Protein AF-A0A0C2YLW8-F1 (afdb_monomer_lite)

Organism: NCBI:txid1036808

Radius of gyration: 28.34 Å; chains: 1; bounding box: 62×51×91 Å

InterPro domains:
  IPR054722 Retrovirus-related Pol polyprotein from transposon TNT 1-94-like, beta-barrel domain [PF22936] (166-247)

pLDDT: mean 70.52, std 26.41, range [25.5, 98.06]

Structure (mmCIF, N/CA/C/O backbone):
data_AF-A0A0C2YLW8-F1
#
_entry.id   AF-A0A0C2YLW8-F1
#
loop_
_atom_site.group_PDB
_atom_site.id
_atom_site.type_symbol
_atom_site.label_atom_id
_atom_site.label_alt_id
_atom_site.label_comp_id
_atom_site.label_asym_id
_atom_site.label_entity_id
_atom_site.label_seq_id
_atom_site.pdbx_PDB_ins_code
_atom_site.Cartn_x
_atom_site.Cartn_y
_atom_site.Cartn_z
_atom_site.occupancy
_atom_site.B_iso_or_equiv
_atom_site.auth_seq_id
_atom_site.auth_comp_id
_atom_site.auth_asym_id
_atom_site.auth_atom_id
_atom_site.pdbx_PDB_model_num
ATOM 1 N N . THR A 1 1 ? -36.587 -11.521 20.066 1.00 47.97 1 THR A N 1
ATOM 2 C CA . THR A 1 1 ? -35.561 -10.800 19.283 1.00 47.97 1 THR A CA 1
ATOM 3 C C . THR A 1 1 ? -34.534 -11.808 18.799 1.00 47.97 1 THR A C 1
ATOM 5 O O . THR A 1 1 ? -33.764 -12.327 19.594 1.00 47.97 1 THR A O 1
ATOM 8 N N . SER A 1 2 ? -34.616 -12.199 17.524 1.00 50.56 2 SER A N 1
ATOM 9 C CA . SER A 1 2 ? -33.749 -13.227 16.930 1.00 50.56 2 SER A CA 1
ATOM 10 C C . SER A 1 2 ? -32.353 -12.652 16.697 1.00 50.56 2 SER A C 1
ATOM 12 O O . SER A 1 2 ? -32.227 -11.628 16.029 1.00 50.56 2 SER A O 1
ATOM 14 N N . ARG A 1 3 ? -31.318 -13.278 17.271 1.00 47.31 3 ARG A N 1
ATOM 15 C CA . ARG A 1 3 ? -29.913 -12.897 17.067 1.00 47.31 3 ARG A CA 1
ATOM 16 C C . ARG A 1 3 ? -29.578 -13.043 15.581 1.00 47.31 3 ARG A C 1
ATOM 18 O O . ARG A 1 3 ? -29.716 -14.135 15.037 1.00 47.31 3 ARG A O 1
ATOM 25 N N . GLN A 1 4 ? -29.165 -11.953 14.936 1.00 48.28 4 GLN A N 1
ATOM 26 C CA . GLN A 1 4 ? -28.579 -12.004 13.599 1.00 48.28 4 GLN A CA 1
ATOM 27 C C . GLN A 1 4 ? -27.320 -12.869 13.665 1.00 48.28 4 GLN A C 1
ATOM 29 O O . GLN A 1 4 ? -26.353 -12.540 14.349 1.00 48.28 4 GLN A O 1
ATOM 34 N N . THR A 1 5 ? -27.383 -14.009 12.989 1.00 55.38 5 THR A N 1
ATOM 35 C CA . THR A 1 5 ? -26.250 -14.882 12.708 1.00 55.38 5 THR A CA 1
ATOM 36 C C . THR A 1 5 ? -25.186 -14.089 11.960 1.00 55.38 5 THR A C 1
ATOM 38 O O . THR A 1 5 ? -25.493 -13.358 11.019 1.00 55.38 5 THR A O 1
ATOM 41 N N . THR A 1 6 ? -23.943 -14.219 12.408 1.00 62.44 6 THR A N 1
ATOM 42 C CA . THR A 1 6 ? -22.750 -13.623 11.806 1.00 62.44 6 THR A CA 1
ATOM 43 C C . THR A 1 6 ? -22.736 -13.853 10.295 1.00 62.44 6 THR A C 1
ATOM 45 O O . THR A 1 6 ? -22.801 -14.992 9.842 1.00 62.44 6 THR A O 1
ATOM 48 N N . ASN A 1 7 ? -22.660 -12.771 9.516 1.00 88.81 7 ASN A N 1
ATOM 49 C CA . ASN A 1 7 ? -22.712 -12.793 8.050 1.00 88.81 7 ASN A CA 1
ATOM 50 C C . ASN A 1 7 ? -21.352 -13.177 7.430 1.00 88.81 7 ASN A C 1
ATOM 52 O O . ASN A 1 7 ? -20.907 -12.558 6.466 1.00 88.81 7 ASN A O 1
ATOM 56 N N . VAL A 1 8 ? -20.653 -14.133 8.045 1.00 92.88 8 VAL A N 1
ATOM 57 C CA . VAL A 1 8 ? -19.300 -14.578 7.689 1.00 92.88 8 VAL A CA 1
ATOM 58 C C . VAL A 1 8 ? -19.262 -16.098 7.778 1.00 92.88 8 VAL A C 1
ATOM 60 O O . VAL A 1 8 ? -19.723 -16.670 8.768 1.00 92.88 8 VAL A O 1
ATOM 63 N N . ASN A 1 9 ? -18.714 -16.753 6.756 1.00 93.62 9 ASN A N 1
ATOM 64 C CA . ASN A 1 9 ? -18.491 -18.191 6.783 1.00 93.62 9 ASN A CA 1
ATOM 65 C C . ASN A 1 9 ? -17.315 -18.509 7.733 1.00 93.62 9 ASN A C 1
ATOM 67 O O . ASN A 1 9 ? -16.202 -18.038 7.495 1.00 93.62 9 ASN A O 1
ATOM 71 N N . PRO A 1 10 ? -17.516 -19.324 8.786 1.00 92.75 10 PRO A N 1
ATOM 72 C CA . PRO A 1 10 ? -16.471 -19.616 9.767 1.00 92.75 10 PRO A CA 1
ATOM 73 C C . PRO A 1 10 ? -15.300 -20.441 9.211 1.00 92.75 10 PRO A C 1
ATOM 75 O O . PRO A 1 10 ? -14.213 -20.389 9.774 1.00 92.75 10 PRO A O 1
ATOM 78 N N . ALA A 1 11 ? -15.492 -21.200 8.128 1.00 92.81 11 ALA A N 1
ATOM 79 C CA . ALA A 1 11 ? -14.442 -22.028 7.534 1.00 92.81 11 ALA A CA 1
ATOM 80 C C . ALA A 1 11 ? -13.473 -21.223 6.654 1.00 92.81 11 ALA A C 1
ATOM 82 O O . ALA A 1 11 ? -12.310 -21.591 6.523 1.00 92.81 11 ALA A O 1
ATOM 83 N N . THR A 1 12 ? -13.951 -20.146 6.032 1.00 92.75 12 THR A N 1
ATOM 84 C CA . THR A 1 12 ? -13.185 -19.360 5.049 1.00 92.75 12 THR A CA 1
ATOM 85 C C . THR A 1 12 ? -12.887 -17.937 5.513 1.00 92.75 12 THR A C 1
ATOM 87 O O . THR A 1 12 ? -12.048 -17.273 4.915 1.00 92.75 12 THR A O 1
ATOM 90 N N . GLY A 1 13 ? -13.596 -17.435 6.529 1.00 92.38 13 GLY A N 1
ATOM 91 C CA . GLY A 1 13 ? -13.527 -16.041 6.970 1.00 92.38 13 GLY A CA 1
ATOM 92 C C . GLY A 1 13 ? -14.164 -15.037 6.001 1.00 92.38 13 GLY A C 1
ATOM 93 O O . GLY A 1 13 ? -14.097 -13.834 6.244 1.00 92.38 13 GLY A O 1
ATOM 94 N N . LEU A 1 14 ? -14.790 -15.489 4.907 1.00 89.94 14 LEU A N 1
ATOM 95 C CA . LEU A 1 14 ? -15.398 -14.598 3.918 1.00 89.94 14 LEU A CA 1
ATOM 96 C C . LEU A 1 14 ? -16.803 -14.162 4.335 1.00 89.94 14 LEU A C 1
ATOM 98 O O . LEU A 1 14 ? -17.614 -14.972 4.790 1.00 89.94 14 LEU A O 1
ATOM 102 N N . CYS A 1 15 ? -17.121 -12.888 4.103 1.00 93.31 15 CYS A N 1
ATOM 103 C CA . CYS A 1 15 ? -18.472 -12.366 4.274 1.00 93.31 15 CYS A CA 1
ATOM 104 C C . CYS A 1 15 ? -19.449 -13.047 3.305 1.00 93.31 15 CYS A C 1
ATOM 106 O O . CYS A 1 15 ? -19.201 -13.098 2.098 1.00 93.31 15 CYS A O 1
ATOM 108 N N . CYS A 1 16 ? -20.593 -13.501 3.814 1.00 94.31 16 CYS A N 1
ATOM 109 C CA . CYS A 1 16 ? -21.685 -13.974 2.977 1.00 94.31 16 CYS A CA 1
ATOM 110 C C . CYS A 1 16 ? -22.351 -12.768 2.294 1.00 94.31 16 CYS A C 1
ATOM 112 O O . CYS A 1 16 ? -22.788 -11.807 2.938 1.00 94.31 16 CYS A O 1
ATOM 114 N N . THR A 1 17 ? -22.415 -12.794 0.965 1.00 93.62 17 THR A N 1
ATOM 115 C CA . THR A 1 17 ? -23.016 -11.726 0.152 1.00 93.62 17 THR A CA 1
ATOM 116 C C . THR A 1 17 ? -24.168 -12.278 -0.679 1.00 93.62 17 THR A C 1
ATOM 118 O O . THR A 1 17 ? -24.342 -13.488 -0.793 1.00 93.62 17 THR A O 1
ATOM 121 N N . LYS A 1 18 ? -24.950 -11.400 -1.322 1.00 96.06 18 LYS A N 1
ATOM 122 C CA . LYS A 1 18 ? -26.006 -11.825 -2.258 1.00 96.06 18 LYS A CA 1
ATOM 123 C C . LYS A 1 18 ? -25.472 -12.732 -3.381 1.00 96.06 18 LYS A C 1
ATOM 125 O O . LYS A 1 18 ? -26.185 -13.629 -3.808 1.00 96.06 18 LYS A O 1
ATOM 130 N N . ASN A 1 19 ? -24.235 -12.501 -3.823 1.00 96.00 19 ASN A N 1
ATOM 131 C CA . ASN A 1 19 ? -23.603 -13.238 -4.921 1.00 96.00 19 ASN A CA 1
ATOM 132 C C . ASN A 1 19 ? -22.648 -14.337 -4.421 1.00 96.00 19 ASN A C 1
ATOM 134 O O . ASN A 1 19 ? -22.039 -15.029 -5.228 1.00 96.00 19 ASN A O 1
ATOM 138 N N . ASN A 1 20 ? -22.471 -14.456 -3.104 1.00 96.94 20 ASN A N 1
ATOM 139 C CA . ASN A 1 20 ? -21.689 -15.496 -2.445 1.00 96.94 20 ASN A CA 1
ATOM 140 C C . ASN A 1 20 ? -22.355 -15.853 -1.104 1.00 96.94 20 ASN A C 1
ATOM 142 O O . ASN A 1 20 ? -21.819 -15.526 -0.039 1.00 96.94 20 ASN A O 1
ATOM 146 N N . PRO A 1 21 ? -23.555 -16.459 -1.123 1.00 95.75 21 PRO A N 1
ATOM 147 C CA . PRO A 1 21 ? -24.326 -16.714 0.093 1.00 95.75 21 PRO A CA 1
ATOM 148 C C . PRO A 1 21 ? -23.618 -17.699 1.027 1.00 95.75 21 PRO A C 1
ATOM 150 O O . PRO A 1 21 ? -23.814 -17.659 2.240 1.00 95.75 21 PRO A O 1
ATOM 153 N N . SER A 1 22 ? -22.763 -18.555 0.470 1.00 95.69 22 SER A N 1
ATOM 154 C CA . SER A 1 22 ? -21.969 -19.518 1.224 1.00 95.69 22 SER A CA 1
ATOM 155 C C . SER A 1 22 ? -20.639 -18.955 1.715 1.00 95.69 22 SER A C 1
ATOM 157 O O . SER A 1 22 ? -19.967 -19.652 2.461 1.00 95.69 22 SER A O 1
ATOM 159 N N . GLY A 1 23 ? -20.225 -17.747 1.315 1.00 95.88 23 GLY A N 1
ATOM 160 C CA . GLY A 1 23 ? -18.922 -17.188 1.688 1.00 95.88 23 GLY A CA 1
ATOM 161 C C . GLY A 1 23 ? -17.759 -18.109 1.302 1.00 95.88 23 GLY A C 1
ATOM 162 O O . GLY A 1 23 ? -16.883 -18.365 2.117 1.00 95.88 23 GLY A O 1
ATOM 163 N N . ILE A 1 24 ? -17.763 -18.688 0.103 1.00 96.75 24 ILE A N 1
ATOM 164 C CA . ILE A 1 24 ? -16.676 -19.556 -0.385 1.00 96.75 24 ILE A CA 1
ATOM 165 C C . ILE A 1 24 ? -15.899 -18.870 -1.505 1.00 96.75 24 ILE A C 1
ATOM 167 O O . ILE A 1 24 ? -16.405 -17.953 -2.146 1.00 96.75 24 ILE A O 1
ATOM 171 N N . TYR A 1 25 ? -14.662 -19.292 -1.747 1.00 96.62 25 TYR A N 1
ATOM 172 C CA . TYR A 1 25 ? -13.916 -18.804 -2.902 1.00 96.62 25 TYR A CA 1
ATOM 173 C C . TYR A 1 25 ? -14.492 -19.390 -4.191 1.00 96.62 25 TYR A C 1
ATOM 175 O O . TYR A 1 25 ? -14.775 -20.583 -4.268 1.00 96.62 25 TYR A O 1
ATOM 183 N N . CYS A 1 26 ? -14.640 -18.546 -5.210 1.00 97.69 26 CYS A N 1
ATOM 184 C CA . CYS A 1 26 ? -15.032 -18.969 -6.545 1.00 97.69 26 CYS A CA 1
ATOM 185 C C . CYS A 1 26 ? -13.984 -19.918 -7.151 1.00 97.69 26 CYS A C 1
ATOM 187 O O . CYS A 1 26 ? -12.818 -19.545 -7.312 1.00 97.69 26 CYS A O 1
ATOM 189 N N . ASP A 1 27 ? -14.411 -21.116 -7.536 1.00 97.50 27 ASP A N 1
ATOM 190 C CA . ASP A 1 27 ? -13.586 -22.200 -8.076 1.00 97.50 27 ASP A CA 1
ATOM 191 C C . ASP A 1 27 ? -13.694 -22.348 -9.604 1.00 97.50 27 ASP A C 1
ATOM 193 O O . ASP A 1 27 ? -13.155 -23.295 -10.173 1.00 97.50 27 ASP A O 1
ATOM 197 N N . THR A 1 28 ? -14.348 -21.401 -10.290 1.00 97.19 28 THR A N 1
ATOM 198 C CA . THR A 1 28 ? -14.502 -21.427 -11.751 1.00 97.19 28 THR A CA 1
ATOM 199 C C . THR A 1 28 ? -13.138 -21.565 -12.448 1.00 97.19 28 THR A C 1
ATOM 201 O O . THR A 1 28 ? -12.279 -20.695 -12.245 1.00 97.19 28 THR A O 1
ATOM 204 N N . PRO A 1 29 ? -12.927 -22.613 -13.269 1.00 95.88 29 PRO A N 1
ATOM 205 C CA . PRO A 1 29 ? -11.670 -22.838 -13.973 1.00 95.88 29 PRO A CA 1
ATOM 206 C C . PRO A 1 29 ? -11.465 -21.809 -15.087 1.00 95.88 29 PRO A C 1
ATOM 208 O O . PRO A 1 29 ? -12.412 -21.383 -15.742 1.00 95.88 29 PRO A O 1
ATOM 211 N N . LEU A 1 30 ? -10.212 -21.421 -15.306 1.00 93.12 30 LEU A N 1
ATOM 212 C CA . LEU A 1 30 ? -9.782 -20.478 -16.335 1.00 93.12 30 LEU A CA 1
ATOM 213 C C . LEU A 1 30 ? -8.915 -21.187 -17.380 1.00 93.12 30 LEU A C 1
ATOM 215 O O . LEU A 1 30 ? -8.245 -22.174 -17.081 1.00 93.12 30 LEU A O 1
ATOM 219 N N . ASP A 1 31 ? -8.863 -20.633 -18.594 1.00 90.44 31 ASP A N 1
ATOM 220 C CA . ASP A 1 31 ? -8.172 -21.237 -19.750 1.00 90.44 31 ASP A CA 1
ATOM 221 C C . ASP A 1 31 ? -6.658 -21.459 -19.540 1.00 90.44 31 ASP A C 1
ATOM 223 O O . ASP A 1 31 ? -6.023 -22.218 -20.266 1.00 90.44 31 ASP A O 1
ATOM 227 N N . ASN A 1 32 ? -6.060 -20.809 -18.539 1.00 89.12 32 ASN A N 1
ATOM 228 C CA . ASN A 1 32 ? -4.652 -20.950 -18.161 1.00 89.12 32 ASN A CA 1
ATOM 229 C C . ASN A 1 32 ? -4.395 -22.044 -17.099 1.00 89.12 32 ASN A C 1
ATOM 231 O O . ASN A 1 32 ? -3.288 -22.112 -16.566 1.00 89.12 32 ASN A O 1
ATOM 235 N N . GLY A 1 33 ? -5.405 -22.840 -16.733 1.00 90.19 33 GLY A N 1
ATOM 236 C CA . GLY A 1 33 ? -5.302 -23.875 -15.698 1.00 90.19 33 GLY A CA 1
ATOM 237 C C . GLY A 1 33 ? -5.390 -23.362 -14.254 1.00 90.19 33 GLY A C 1
ATOM 238 O O . GLY A 1 33 ? -5.210 -24.145 -13.326 1.00 90.19 33 GLY A O 1
ATOM 239 N N . SER A 1 34 ? -5.668 -22.070 -14.044 1.00 93.56 34 SER A N 1
ATOM 240 C CA . SER A 1 34 ? -5.958 -21.494 -12.719 1.00 93.56 34 SER A CA 1
ATOM 241 C C . SER A 1 34 ? -7.466 -21.434 -12.431 1.00 93.56 34 SER A C 1
ATOM 243 O O . SER A 1 34 ? -8.278 -21.662 -13.324 1.00 93.56 34 SER A O 1
ATOM 245 N N . VAL A 1 35 ? -7.853 -21.110 -11.193 1.00 96.31 35 VAL A N 1
ATOM 246 C CA . VAL A 1 35 ? -9.252 -20.848 -10.798 1.00 96.31 35 VAL A CA 1
ATOM 247 C C . VAL A 1 35 ? -9.492 -19.359 -10.541 1.00 96.31 35 VAL A C 1
ATOM 249 O O . VAL A 1 35 ? -8.553 -18.591 -10.330 1.00 96.31 35 VAL A O 1
ATOM 252 N N . CYS A 1 36 ? -10.753 -18.921 -10.544 1.00 95.75 36 CYS A N 1
ATOM 253 C CA . CYS A 1 36 ? -11.098 -17.516 -10.331 1.00 95.75 36 CYS A CA 1
ATOM 254 C C . CYS A 1 36 ? -10.605 -16.957 -8.985 1.00 95.75 36 CYS A C 1
ATOM 256 O O . CYS A 1 36 ? -10.111 -15.828 -8.963 1.00 95.75 36 CYS A O 1
ATOM 258 N N . GLY A 1 37 ? -10.764 -17.709 -7.892 1.00 94.56 37 GLY A N 1
ATOM 259 C CA . GLY A 1 37 ? -10.231 -17.392 -6.562 1.00 94.56 37 GLY A CA 1
ATOM 260 C C . GLY A 1 37 ? -10.844 -16.165 -5.878 1.00 94.56 37 GLY A C 1
ATOM 261 O O . GLY A 1 37 ? -10.339 -15.711 -4.857 1.00 94.56 37 GLY A O 1
ATOM 262 N N . ALA A 1 38 ? -11.914 -15.588 -6.425 1.00 93.81 38 ALA A N 1
ATOM 263 C CA . ALA A 1 38 ? -12.548 -14.401 -5.859 1.00 93.81 38 ALA A CA 1
ATOM 264 C C . ALA A 1 38 ? -13.457 -14.774 -4.678 1.00 93.81 38 ALA A C 1
ATOM 266 O O . ALA A 1 38 ? -14.224 -15.724 -4.776 1.00 93.81 38 ALA A O 1
ATOM 267 N N . GLY A 1 39 ? -13.410 -14.003 -3.586 1.00 94.69 39 GLY A N 1
ATOM 268 C CA . GLY A 1 39 ? -14.300 -14.184 -2.428 1.00 94.69 39 GLY A CA 1
ATOM 269 C C . GLY A 1 39 ? -15.607 -13.382 -2.493 1.00 94.69 39 GLY A C 1
ATOM 270 O O . GLY A 1 39 ? -16.471 -13.531 -1.637 1.00 94.69 39 GLY A O 1
ATOM 271 N N . SER A 1 40 ? -15.774 -12.511 -3.494 1.00 93.38 40 SER A N 1
ATOM 272 C CA . SER A 1 40 ? -16.944 -11.626 -3.613 1.00 93.38 40 SER A CA 1
ATOM 273 C C . SER A 1 40 ? -18.153 -12.263 -4.304 1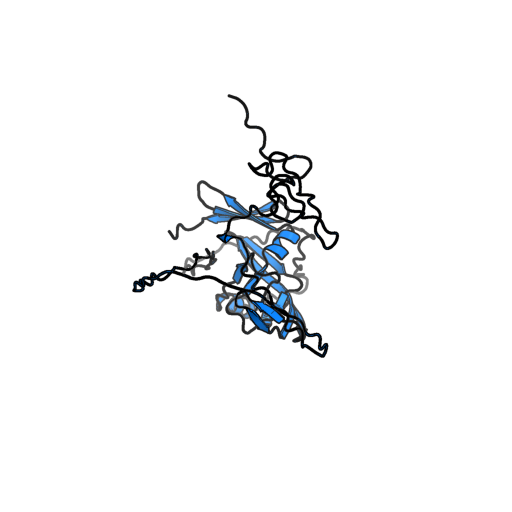.00 93.38 40 SER A C 1
ATOM 275 O O . SER A 1 40 ? -19.261 -11.734 -4.201 1.00 93.38 40 SER A O 1
ATOM 277 N N . HIS A 1 41 ? -17.947 -13.375 -5.007 1.00 96.75 41 HIS A N 1
ATOM 278 C CA . HIS A 1 41 ? -18.969 -14.128 -5.726 1.00 96.75 41 HIS A CA 1
ATOM 279 C C . HIS A 1 41 ? -18.633 -15.624 -5.692 1.00 96.75 41 HIS A C 1
ATOM 281 O O . HIS A 1 41 ? -17.469 -15.979 -5.531 1.00 96.75 41 HIS A O 1
ATOM 287 N N . ASP A 1 42 ? -19.636 -16.481 -5.843 1.00 97.44 42 ASP A N 1
ATOM 288 C CA . ASP A 1 42 ? -19.468 -17.925 -6.022 1.00 97.44 42 ASP A CA 1
ATOM 289 C C . ASP A 1 42 ? -19.358 -18.310 -7.516 1.00 97.44 42 ASP A C 1
ATOM 291 O O . ASP A 1 42 ? -19.382 -17.457 -8.407 1.00 97.44 42 ASP A O 1
ATOM 295 N N . CYS A 1 43 ? -19.241 -19.608 -7.807 1.00 97.12 43 CYS A N 1
ATOM 296 C CA . CYS A 1 43 ? -19.160 -20.119 -9.179 1.00 97.12 43 CYS A CA 1
ATOM 297 C C . CYS A 1 43 ? -20.416 -19.797 -10.014 1.00 97.12 43 CYS A C 1
ATOM 299 O O . CYS A 1 43 ? -20.310 -19.463 -11.198 1.00 97.12 43 CYS A O 1
ATOM 301 N N . ALA A 1 44 ? -21.605 -19.822 -9.398 1.00 97.62 44 ALA A N 1
ATOM 302 C CA . ALA A 1 44 ? -22.870 -19.535 -10.074 1.00 97.62 44 ALA A CA 1
ATOM 303 C C . ALA A 1 44 ? -22.969 -18.067 -10.516 1.00 97.62 44 ALA A C 1
ATOM 305 O O . ALA A 1 44 ? -23.549 -17.783 -11.562 1.00 97.62 44 ALA A O 1
ATOM 306 N N . HIS A 1 45 ? -22.352 -17.152 -9.767 1.00 97.69 45 HIS A N 1
ATOM 307 C CA . HIS A 1 45 ? -22.318 -15.718 -10.059 1.00 97.69 45 HIS A CA 1
ATOM 308 C C . HIS A 1 45 ? -21.016 -15.262 -10.741 1.00 97.69 45 HIS A C 1
ATOM 310 O O . HIS A 1 45 ? -20.754 -14.061 -10.851 1.00 97.69 45 HIS A O 1
ATOM 316 N N . CYS A 1 46 ? -20.175 -16.192 -11.204 1.00 96.81 46 CYS A N 1
ATOM 317 C CA . CYS A 1 46 ? -18.938 -15.853 -11.897 1.00 96.81 46 CYS A CA 1
ATOM 318 C C . CYS A 1 46 ? -19.190 -15.481 -13.365 1.00 96.81 46 CYS A C 1
ATOM 320 O O . CYS A 1 46 ? -19.820 -16.228 -14.114 1.00 96.81 46 CYS A O 1
ATOM 322 N N . PHE A 1 47 ? -18.650 -14.335 -13.791 1.00 96.44 47 PHE A N 1
ATOM 323 C CA . PHE A 1 47 ? -18.742 -13.841 -15.173 1.00 96.44 47 PHE A CA 1
ATOM 324 C C . PHE A 1 47 ? -17.624 -14.348 -16.098 1.00 96.44 47 PHE A C 1
ATOM 326 O O . PHE A 1 47 ? -17.669 -14.097 -17.306 1.00 96.44 47 PHE A O 1
ATOM 333 N N . LYS A 1 48 ? -16.600 -15.015 -15.548 1.00 93.81 48 LYS A N 1
ATOM 334 C CA . LYS A 1 48 ? -15.487 -15.573 -16.332 1.00 93.81 48 LYS A CA 1
ATOM 335 C C . LYS A 1 48 ? -15.961 -16.789 -17.152 1.00 93.81 48 LYS A C 1
ATOM 337 O O . LYS A 1 48 ? -16.979 -17.387 -16.796 1.00 93.81 48 LYS A O 1
ATOM 342 N N . PRO A 1 49 ? -15.264 -17.158 -18.246 1.00 94.81 49 PRO A N 1
ATOM 343 C CA . PRO A 1 49 ? -15.550 -18.396 -18.975 1.00 94.81 49 PRO A CA 1
ATOM 344 C C . PRO A 1 49 ? -15.643 -19.597 -18.024 1.00 94.81 49 PRO A C 1
ATOM 346 O O . PRO A 1 49 ? -14.851 -19.699 -17.095 1.00 94.81 49 PRO A O 1
ATOM 349 N N . GLY A 1 50 ? -16.646 -20.458 -18.218 1.00 94.19 50 GLY A N 1
ATOM 350 C CA . GLY A 1 50 ? -16.929 -21.597 -17.332 1.00 94.19 50 GLY A CA 1
ATOM 351 C C . GLY A 1 50 ? -17.769 -21.278 -16.085 1.00 94.19 50 GLY A C 1
ATOM 352 O O . GLY A 1 50 ? -18.225 -22.206 -15.424 1.00 94.19 50 GLY A O 1
ATOM 353 N N . GLY A 1 51 ? -18.001 -20.000 -15.766 1.00 96.31 51 GLY A N 1
ATOM 354 C CA . GLY A 1 51 ? -18.842 -19.569 -14.644 1.00 96.31 51 GLY A CA 1
ATOM 355 C C . GLY A 1 51 ? -20.337 -19.544 -14.975 1.00 96.31 51 GLY A C 1
ATOM 356 O O . GLY A 1 51 ? -20.727 -19.495 -16.144 1.00 96.31 51 GLY A O 1
ATOM 357 N N . GLY A 1 52 ? -21.197 -19.525 -13.952 1.00 97.06 52 GLY A N 1
ATOM 358 C CA . GLY A 1 52 ? -22.657 -19.557 -14.132 1.00 97.06 52 GLY A CA 1
ATOM 359 C C . GLY A 1 52 ? -23.253 -18.316 -14.813 1.00 97.06 52 GLY A C 1
ATOM 360 O O . GLY A 1 52 ? -24.309 -18.405 -15.437 1.00 97.06 52 GLY A O 1
ATOM 361 N N . MET A 1 53 ? -22.554 -17.177 -14.774 1.00 97.00 53 MET A N 1
ATOM 362 C CA . MET A 1 53 ? -22.933 -15.939 -15.470 1.00 97.00 53 MET A CA 1
ATOM 363 C C . MET A 1 53 ? -21.984 -15.599 -16.629 1.00 97.00 53 MET A C 1
ATOM 365 O O . MET A 1 53 ? -21.905 -14.439 -17.052 1.00 97.00 53 MET A O 1
ATOM 369 N N . ALA A 1 54 ? -21.253 -16.584 -17.163 1.00 95.56 54 ALA A N 1
ATOM 370 C CA . ALA A 1 54 ? -20.341 -16.379 -18.283 1.00 95.56 54 ALA A CA 1
ATOM 371 C C . ALA A 1 54 ? -21.033 -15.640 -19.447 1.00 95.56 54 ALA A C 1
ATOM 373 O O . ALA A 1 54 ? -22.112 -16.013 -19.907 1.00 95.56 54 ALA A O 1
ATOM 374 N N . GLY A 1 55 ? -20.420 -14.546 -19.910 1.00 93.56 55 GLY A N 1
ATOM 375 C CA . GLY A 1 55 ? -20.941 -13.726 -21.013 1.00 93.56 55 GLY A CA 1
ATOM 376 C C . GLY A 1 55 ? -22.056 -12.735 -20.646 1.00 93.56 55 GLY A C 1
ATOM 377 O O . GLY A 1 55 ? -22.366 -11.866 -21.461 1.00 93.56 55 GLY A O 1
ATOM 378 N N . GLN A 1 56 ? -22.601 -12.785 -19.426 1.00 95.50 56 GLN A N 1
ATOM 379 C CA . GLN A 1 56 ? -23.668 -11.882 -18.960 1.00 95.50 56 GLN A CA 1
ATOM 380 C C . GLN A 1 56 ? -23.144 -10.632 -18.235 1.00 95.50 56 GLN A C 1
ATOM 382 O O . GLN A 1 56 ? -23.908 -9.914 -17.590 1.00 95.50 56 GLN A O 1
ATOM 387 N N . GLN A 1 57 ? -21.838 -10.360 -18.312 1.00 90.94 57 GLN A N 1
ATOM 388 C CA . GLN A 1 57 ? -21.263 -9.177 -17.677 1.00 90.94 57 GLN A CA 1
ATOM 389 C C . GLN A 1 57 ? -21.896 -7.890 -18.238 1.00 90.94 57 GLN A C 1
ATOM 391 O O . GLN A 1 57 ? -22.100 -7.795 -19.457 1.00 90.94 57 GLN A O 1
ATOM 396 N N . PRO A 1 58 ? -22.184 -6.883 -17.390 1.00 89.44 58 PRO A N 1
ATOM 397 C CA . PRO A 1 58 ? -22.721 -5.608 -17.848 1.00 89.44 58 PRO A CA 1
ATOM 398 C C . PRO A 1 58 ? -21.877 -5.008 -18.978 1.00 89.44 58 PRO A C 1
ATOM 400 O O . PRO A 1 58 ? -20.650 -5.073 -18.953 1.00 89.44 58 PRO A O 1
ATOM 403 N N . ALA A 1 59 ? -22.520 -4.388 -19.972 1.00 85.69 59 ALA A N 1
ATOM 404 C CA . ALA A 1 59 ? -21.823 -3.873 -21.156 1.00 85.69 59 ALA A CA 1
ATOM 405 C C . ALA A 1 59 ? -20.699 -2.873 -20.818 1.00 85.69 59 ALA A C 1
ATOM 407 O O . ALA A 1 59 ? -19.694 -2.827 -21.519 1.00 85.69 59 ALA A O 1
ATOM 408 N N . HIS A 1 60 ? -20.842 -2.132 -19.715 1.00 85.25 60 HIS A N 1
ATOM 409 C CA . HIS A 1 60 ? -19.850 -1.175 -19.225 1.00 85.25 60 HIS A CA 1
ATOM 410 C C . HIS A 1 60 ? -18.657 -1.825 -18.490 1.00 85.25 60 HIS A C 1
ATOM 412 O O . HIS A 1 60 ? -17.686 -1.135 -18.202 1.00 85.25 60 HIS A O 1
ATOM 418 N N . TRP A 1 61 ? -18.713 -3.129 -18.185 1.00 77.62 61 TRP A N 1
ATOM 419 C CA . TRP A 1 61 ? -17.616 -3.908 -17.584 1.00 77.62 61 TRP A CA 1
ATOM 420 C C . TRP A 1 61 ? -16.756 -4.637 -18.606 1.00 77.62 61 TRP A C 1
ATOM 422 O O . TRP A 1 61 ? -15.688 -5.126 -18.244 1.00 77.62 61 TRP A O 1
ATOM 432 N N . LYS A 1 62 ? -17.188 -4.716 -19.873 1.00 72.75 62 LYS A N 1
ATOM 433 C CA . LYS A 1 62 ? -16.328 -5.223 -20.942 1.00 72.75 62 LYS A CA 1
ATOM 434 C C . LYS A 1 62 ? -15.097 -4.323 -20.966 1.00 72.75 62 LYS A C 1
ATOM 436 O O . LYS A 1 62 ? -15.231 -3.148 -21.315 1.00 72.75 62 LYS A O 1
ATOM 441 N N . PRO A 1 63 ? -13.913 -4.823 -20.579 1.00 53.31 63 PRO A N 1
ATOM 442 C CA . PRO A 1 63 ? -12.739 -3.994 -20.670 1.00 53.31 63 PRO A CA 1
ATOM 443 C C . PRO A 1 63 ? -12.562 -3.678 -22.153 1.00 53.31 63 PRO A C 1
ATOM 445 O O . PRO A 1 63 ? -12.846 -4.520 -23.011 1.00 53.31 63 PRO A O 1
ATOM 448 N N . PHE A 1 64 ? -12.129 -2.459 -22.453 1.00 45.00 64 PHE A N 1
ATOM 449 C CA . PHE A 1 64 ? -11.803 -1.999 -23.799 1.00 45.00 64 PHE A CA 1
ATOM 450 C C . PHE A 1 64 ? -10.542 -2.726 -24.310 1.00 45.00 64 PHE A C 1
ATOM 452 O O . PHE A 1 64 ? -9.551 -2.118 -24.698 1.00 45.00 64 PHE A O 1
ATOM 459 N N . TRP A 1 65 ? -10.535 -4.058 -24.289 1.00 44.59 65 TRP A N 1
ATOM 460 C CA . TRP A 1 65 ? -9.612 -4.865 -25.059 1.00 44.59 65 TRP A CA 1
ATOM 461 C C . TRP A 1 65 ? -10.078 -4.745 -26.499 1.00 44.59 65 TRP A C 1
ATOM 463 O O . TRP A 1 65 ? -10.858 -5.545 -27.013 1.00 44.59 65 TRP A O 1
ATOM 473 N N . ARG A 1 66 ? -9.634 -3.665 -27.140 1.00 45.16 66 ARG A N 1
ATOM 474 C CA . ARG A 1 66 ? -9.604 -3.563 -28.588 1.00 45.16 66 ARG A CA 1
ATOM 475 C C . ARG A 1 66 ? -8.895 -4.826 -29.057 1.00 45.16 66 ARG A C 1
ATOM 477 O O . ARG A 1 66 ? -7.721 -5.015 -28.736 1.00 45.16 66 ARG A O 1
ATOM 484 N N . SER A 1 67 ? -9.617 -5.705 -29.743 1.00 41.84 67 SER A N 1
ATOM 485 C CA . SER A 1 67 ? -9.029 -6.834 -30.445 1.00 41.84 67 SER A CA 1
ATOM 486 C C . SER A 1 67 ? -7.831 -6.283 -31.204 1.00 41.84 67 SER A C 1
ATOM 488 O O . SER A 1 67 ? -7.985 -5.408 -32.060 1.00 41.84 67 SER A O 1
ATOM 490 N N . LYS A 1 68 ? -6.624 -6.715 -30.839 1.00 42.75 68 LYS A N 1
ATOM 491 C CA . LYS A 1 68 ? -5.465 -6.554 -31.701 1.00 42.75 68 LYS A CA 1
ATOM 492 C C . LYS A 1 68 ? -5.790 -7.419 -32.908 1.00 42.75 68 LYS A C 1
ATOM 494 O O . LYS A 1 68 ? -5.550 -8.621 -32.883 1.00 42.75 68 LYS A O 1
ATOM 499 N N . THR A 1 69 ? -6.462 -6.832 -33.896 1.00 41.53 69 THR A N 1
ATOM 500 C CA . THR A 1 69 ? -6.674 -7.444 -35.198 1.00 41.53 69 THR A CA 1
ATOM 501 C C . THR A 1 69 ? -5.279 -7.775 -35.695 1.00 41.53 69 THR A C 1
ATOM 503 O O . THR A 1 69 ? -4.479 -6.875 -35.956 1.00 41.53 69 THR A O 1
ATOM 506 N N . GLY A 1 70 ? -4.943 -9.062 -35.678 1.00 37.34 70 GLY A N 1
ATOM 507 C CA . GLY A 1 70 ? -3.699 -9.548 -36.235 1.00 37.34 70 GLY A CA 1
ATOM 508 C C . GLY A 1 70 ? -3.664 -9.139 -37.697 1.00 37.34 70 GLY A C 1
ATOM 509 O O . GLY A 1 70 ? -4.496 -9.579 -38.485 1.00 37.34 70 GLY A O 1
ATOM 510 N N . ALA A 1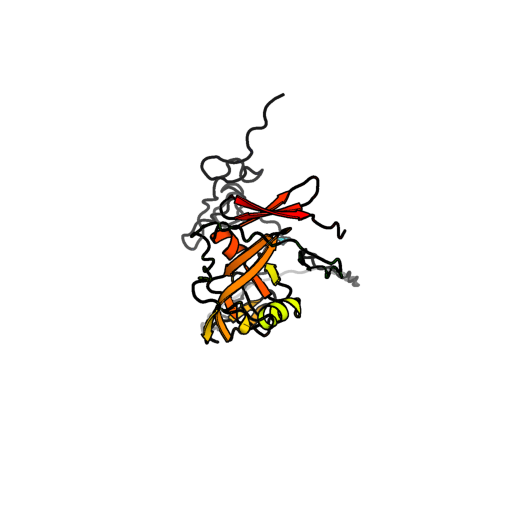 71 ? -2.715 -8.275 -38.045 1.00 39.03 71 ALA A N 1
ATOM 511 C CA . ALA A 1 71 ? -2.185 -8.244 -39.390 1.00 39.03 71 ALA A CA 1
ATOM 512 C C . ALA A 1 71 ? -1.417 -9.559 -39.562 1.00 39.03 71 ALA A C 1
ATOM 514 O O . ALA A 1 71 ? -0.279 -9.695 -39.119 1.00 39.03 71 ALA A O 1
ATOM 515 N N . SER A 1 72 ? -2.104 -10.566 -40.090 1.00 42.72 72 SER A N 1
ATOM 516 C CA . SER A 1 72 ? -1.461 -11.720 -40.699 1.00 42.72 72 SER A CA 1
ATOM 517 C C . SER A 1 72 ? -1.125 -11.317 -42.126 1.00 42.72 72 SER A C 1
ATOM 519 O O . SER A 1 72 ? -2.017 -11.170 -42.964 1.00 42.72 72 SER A O 1
ATOM 521 N N . ASP A 1 73 ? 0.162 -11.084 -42.368 1.00 43.19 73 ASP A N 1
ATOM 522 C CA . ASP A 1 73 ? 0.691 -10.869 -43.704 1.00 43.19 73 ASP A CA 1
ATOM 523 C C . ASP A 1 73 ? 0.349 -12.059 -44.598 1.00 43.19 73 ASP A C 1
ATOM 525 O O . ASP A 1 73 ? 0.548 -13.230 -44.269 1.00 43.19 73 ASP A O 1
ATOM 529 N N . SER A 1 74 ? -0.224 -11.708 -45.739 1.00 42.47 74 SER A N 1
ATOM 530 C CA . SER A 1 74 ? -0.672 -12.611 -46.780 1.00 42.47 74 SER A CA 1
ATOM 531 C C . SER A 1 74 ? 0.509 -12.982 -47.670 1.00 42.47 74 SER A C 1
ATOM 533 O O . SER A 1 74 ? 1.148 -12.107 -48.249 1.00 42.47 74 SER A O 1
ATOM 535 N N . SER A 1 75 ? 0.756 -14.276 -47.861 1.00 44.28 75 SER A N 1
ATOM 536 C CA . SER A 1 75 ? 1.460 -14.760 -49.049 1.00 44.28 75 SER A CA 1
ATOM 537 C C . SER A 1 75 ? 0.750 -15.986 -49.627 1.00 44.28 75 SER A C 1
ATOM 539 O O . SER A 1 75 ? 0.729 -17.059 -49.041 1.00 44.28 75 SER A O 1
ATOM 541 N N . GLY A 1 76 ? 0.152 -15.768 -50.803 1.00 42.03 76 GLY A N 1
ATOM 542 C CA . GLY A 1 76 ? 0.051 -16.736 -51.895 1.00 42.03 76 GLY A CA 1
ATOM 543 C C . GLY A 1 76 ? -0.923 -17.905 -51.757 1.00 42.03 76 GLY A C 1
ATOM 544 O O . GLY A 1 76 ? -0.537 -18.991 -51.350 1.00 42.03 76 GLY A O 1
ATOM 545 N N . SER A 1 77 ? -2.132 -17.754 -52.299 1.00 38.41 77 SER A N 1
ATOM 546 C CA . SER A 1 77 ? -2.703 -18.807 -53.154 1.00 38.41 77 SER A CA 1
ATOM 547 C C . SER A 1 77 ? -3.794 -18.254 -54.072 1.00 38.41 77 SER A C 1
ATOM 549 O O . SER A 1 77 ? -4.792 -17.674 -53.655 1.00 38.41 77 SER A O 1
ATOM 551 N N . THR A 1 78 ? -3.536 -18.409 -55.363 1.00 41.25 78 THR A N 1
ATOM 552 C CA . THR A 1 78 ? -4.436 -18.224 -56.496 1.00 41.25 78 THR A CA 1
ATOM 553 C C . THR A 1 78 ? -5.491 -19.332 -56.524 1.00 41.25 78 THR A C 1
ATOM 555 O O . THR A 1 78 ? -5.158 -20.507 -56.395 1.00 41.25 78 THR A O 1
ATOM 558 N N . GLY A 1 79 ? -6.756 -18.975 -56.759 1.00 37.69 79 GLY A N 1
ATOM 559 C CA . GLY A 1 79 ? -7.838 -19.938 -56.976 1.00 37.69 79 GLY A CA 1
ATOM 560 C C . GLY A 1 79 ? -9.155 -19.254 -57.341 1.00 37.69 79 GLY A C 1
ATOM 561 O O . GLY A 1 79 ? -9.800 -18.646 -56.498 1.00 37.69 79 GLY A O 1
ATOM 562 N N . SER A 1 80 ? -9.508 -19.329 -58.622 1.00 39.56 80 SER A N 1
ATOM 563 C CA . SER A 1 80 ? -10.671 -18.728 -59.287 1.00 39.56 80 SER A CA 1
ATOM 564 C C . SER A 1 80 ? -12.012 -19.425 -58.988 1.00 39.56 80 SER A C 1
ATOM 566 O O . SER A 1 80 ? -12.041 -20.634 -58.782 1.00 39.56 80 SER A O 1
ATOM 568 N N . GLY A 1 81 ? -13.121 -18.679 -59.121 1.00 35.12 81 GLY A N 1
ATOM 569 C CA . GLY A 1 81 ? -14.499 -19.187 -59.308 1.00 35.12 81 GLY A CA 1
ATOM 570 C C . GLY A 1 81 ? -15.539 -18.365 -58.527 1.00 35.12 81 GLY A C 1
ATOM 571 O O . GLY A 1 81 ? -15.581 -18.464 -57.311 1.00 35.12 81 GLY A O 1
ATOM 572 N N . SER A 1 82 ? -16.227 -17.386 -59.140 1.00 38.00 82 SER A N 1
ATOM 573 C CA . SER A 1 82 ? -17.595 -17.501 -59.718 1.00 38.00 82 SER A CA 1
ATOM 574 C C . SER A 1 82 ? -18.675 -17.797 -58.659 1.00 38.00 82 SER A C 1
ATOM 576 O O . SER A 1 82 ? -18.523 -18.748 -57.915 1.00 38.00 82 SER A O 1
ATOM 578 N N . SER A 1 83 ? -19.838 -17.158 -58.518 1.00 39.47 83 SER A N 1
ATOM 579 C CA . SER A 1 83 ? -20.588 -16.067 -59.158 1.00 39.47 83 SER A CA 1
ATOM 580 C C . SER A 1 83 ? -21.857 -15.870 -58.295 1.00 39.47 83 SER A C 1
ATOM 582 O O . SER A 1 83 ? -22.328 -16.844 -57.712 1.00 39.47 83 SER A O 1
ATOM 584 N N . GLY A 1 84 ? -22.481 -14.683 -58.305 1.00 32.84 84 GLY A N 1
ATOM 585 C CA . GLY A 1 84 ? -23.943 -14.563 -58.119 1.00 32.84 84 GLY A CA 1
ATOM 586 C C . GLY A 1 84 ? -24.465 -13.583 -57.057 1.00 32.84 84 GLY A C 1
ATOM 587 O O . GLY A 1 84 ? -24.466 -13.915 -55.882 1.00 32.84 84 GLY A O 1
ATOM 588 N N . SER A 1 85 ? -24.956 -12.428 -57.545 1.00 41.22 85 SER A N 1
ATOM 589 C CA . SER A 1 85 ? -26.245 -11.738 -57.266 1.00 41.22 85 SER A CA 1
ATOM 590 C C . SER A 1 85 ? -26.807 -11.637 -55.833 1.00 41.22 85 SER A C 1
ATOM 592 O O . SER A 1 85 ? -26.778 -12.596 -55.086 1.00 41.22 85 SER A O 1
ATOM 594 N N . ALA A 1 86 ? -27.548 -10.615 -55.393 1.00 37.66 86 ALA A N 1
ATOM 595 C CA . ALA A 1 86 ? -27.942 -9.261 -55.811 1.00 37.66 86 ALA A CA 1
ATOM 596 C C . ALA A 1 86 ? -28.904 -8.725 -54.705 1.00 37.66 86 ALA A C 1
ATOM 598 O O . ALA A 1 86 ? -29.410 -9.520 -53.915 1.00 37.66 86 ALA A O 1
ATOM 599 N N . ASN A 1 87 ? -29.216 -7.418 -54.755 1.00 38.19 87 ASN A N 1
ATOM 600 C CA . ASN A 1 87 ? -30.264 -6.621 -54.058 1.00 38.19 87 ASN A CA 1
ATOM 601 C C . ASN A 1 87 ? -29.750 -5.711 -52.916 1.00 38.19 87 ASN A C 1
ATOM 603 O O . ASN A 1 87 ? -29.159 -6.197 -51.961 1.00 38.19 87 ASN A O 1
ATOM 607 N N . LEU A 1 88 ? -29.768 -4.365 -53.037 1.00 32.22 88 LEU A N 1
ATOM 608 C CA . LEU A 1 88 ? -30.902 -3.395 -53.090 1.00 32.22 88 LEU A CA 1
ATOM 609 C C . LEU A 1 88 ? -31.781 -3.494 -51.823 1.00 32.22 88 LEU A C 1
ATOM 611 O O . LEU A 1 88 ? -32.265 -4.577 -51.536 1.00 32.22 88 LEU A O 1
ATOM 615 N N . ALA A 1 89 ? -32.111 -2.456 -51.046 1.00 35.88 89 ALA A N 1
ATOM 616 C CA . ALA A 1 89 ? -31.935 -1.003 -51.133 1.00 35.88 89 ALA A CA 1
ATOM 617 C C . ALA A 1 89 ? -32.421 -0.336 -49.809 1.00 35.88 89 ALA A C 1
ATOM 619 O O . ALA A 1 89 ? -33.014 -1.011 -48.974 1.00 35.88 89 ALA A O 1
ATOM 620 N N . VAL A 1 90 ? -32.295 1.006 -49.738 1.00 33.06 90 VAL A N 1
ATOM 621 C CA . VAL A 1 90 ? -33.036 1.975 -48.877 1.00 33.06 90 VAL A CA 1
ATOM 622 C C . VAL A 1 90 ? -32.573 2.051 -47.406 1.00 33.06 90 VAL A C 1
ATOM 624 O O . VAL A 1 90 ? -32.386 1.034 -46.765 1.00 33.06 90 VAL A O 1
ATOM 627 N N . GLY A 1 91 ? -32.367 3.195 -46.747 1.00 31.47 91 GLY A N 1
ATOM 628 C CA . GLY A 1 91 ? -32.540 4.622 -47.036 1.00 31.47 91 GLY A CA 1
ATOM 629 C C . GLY A 1 91 ? -32.168 5.417 -45.763 1.00 31.47 91 GLY A C 1
ATOM 630 O O . GLY A 1 91 ? -32.205 4.874 -44.662 1.00 31.47 91 GLY A O 1
ATOM 631 N N . ALA A 1 92 ? -31.747 6.672 -45.929 1.00 37.19 92 ALA A N 1
ATOM 632 C CA . ALA A 1 92 ? -31.277 7.599 -44.883 1.00 37.19 92 ALA A CA 1
ATOM 633 C C . ALA A 1 92 ? -32.441 8.125 -43.979 1.00 37.19 92 ALA A C 1
ATOM 635 O O . ALA A 1 92 ? -33.585 7.781 -44.279 1.00 37.19 92 ALA A O 1
ATOM 636 N N . PRO A 1 93 ? -32.236 8.947 -42.911 1.00 47.66 93 PRO A N 1
ATOM 637 C CA . PRO A 1 93 ? -31.529 10.237 -42.960 1.00 47.66 93 PRO A CA 1
ATOM 638 C C . PRO A 1 93 ? -30.611 10.570 -41.764 1.00 47.66 93 PRO A C 1
ATOM 640 O O . PRO A 1 93 ? -30.582 9.917 -40.726 1.00 47.66 93 PRO A O 1
ATOM 643 N N . ALA A 1 94 ? -29.850 11.645 -41.968 1.00 44.34 94 ALA A N 1
ATOM 644 C CA . ALA A 1 94 ? -28.939 12.290 -41.034 1.00 44.34 94 ALA A CA 1
ATOM 645 C C . ALA A 1 94 ? -29.648 13.239 -40.047 1.00 44.34 94 ALA A C 1
ATOM 647 O O . ALA A 1 94 ? -30.644 13.868 -40.397 1.00 44.34 94 ALA A O 1
ATOM 648 N N . SER A 1 95 ? -29.065 13.394 -38.854 1.00 37.53 95 SER A N 1
ATOM 649 C CA . SER A 1 95 ? -29.078 14.552 -37.930 1.00 37.53 95 SER A CA 1
ATOM 650 C C . SER A 1 95 ? -28.137 14.148 -36.778 1.00 37.53 95 SER A C 1
ATOM 652 O O . SER A 1 95 ? -28.230 13.024 -36.307 1.00 37.53 95 SER A O 1
ATOM 654 N N . GLY A 1 96 ? -27.141 14.887 -36.300 1.00 33.69 96 GLY A N 1
ATOM 655 C CA . GLY A 1 96 ? -26.960 16.328 -36.224 1.00 33.69 96 GLY A CA 1
ATOM 656 C C . GLY A 1 96 ? -26.710 16.683 -34.750 1.00 33.69 96 GLY A C 1
ATOM 657 O O . GLY A 1 96 ? -27.628 16.596 -33.947 1.00 33.69 96 GLY A O 1
ATOM 658 N N . SER A 1 97 ? -25.474 17.090 -34.439 1.00 33.81 97 SER A N 1
ATOM 659 C CA . SER A 1 97 ? -25.117 18.031 -33.356 1.00 33.81 97 SER A CA 1
ATOM 660 C C . SER A 1 97 ? -25.051 17.540 -31.895 1.00 33.81 97 SER A C 1
ATOM 662 O O . SER A 1 97 ? -25.979 17.671 -31.109 1.00 33.81 97 SER A O 1
ATOM 664 N N . SER A 1 98 ? -23.857 17.065 -31.529 1.00 42.44 98 SER A N 1
ATOM 665 C CA . SER A 1 98 ? -23.041 17.494 -30.374 1.00 42.44 98 SER A CA 1
ATOM 666 C C . SER A 1 98 ? -23.697 18.247 -29.198 1.00 42.44 98 SER A C 1
ATOM 668 O O . SER A 1 98 ? -23.964 19.445 -29.289 1.00 42.44 98 SER A O 1
ATOM 670 N N . SER A 1 99 ? -23.710 17.607 -28.024 1.00 30.97 99 SER A N 1
ATOM 671 C CA . SER A 1 99 ? -23.591 18.285 -26.726 1.00 30.97 99 SER A CA 1
ATOM 672 C C . SER A 1 99 ? -22.594 17.527 -25.843 1.00 30.97 99 SER A C 1
ATOM 674 O O . SER A 1 99 ? -22.891 16.462 -25.306 1.00 30.97 99 SER A O 1
ATOM 676 N N . SER A 1 100 ? -21.382 18.063 -25.737 1.00 33.16 100 SER A N 1
ATOM 677 C CA . SER A 1 100 ? -20.321 17.586 -24.853 1.00 33.16 100 SER A CA 1
ATOM 678 C C . SER A 1 100 ? -20.593 18.034 -23.417 1.00 33.16 100 SER A C 1
ATOM 680 O O . SER A 1 100 ? -20.394 19.201 -23.084 1.00 33.16 100 SER A O 1
ATOM 682 N N . THR A 1 101 ? -21.016 17.116 -22.554 1.00 36.97 101 THR A N 1
ATOM 683 C CA . THR A 1 101 ? -20.937 17.297 -21.098 1.00 36.97 101 THR A CA 1
ATOM 684 C C . THR A 1 101 ? -19.582 16.788 -20.601 1.00 36.97 101 THR A C 1
ATOM 686 O O . THR A 1 101 ? -19.247 15.634 -20.880 1.00 36.97 101 THR A O 1
ATOM 689 N N . PRO A 1 102 ? -18.785 17.596 -19.877 1.00 33.31 102 PRO A N 1
ATOM 690 C CA . PRO A 1 102 ? -17.537 17.133 -19.286 1.00 33.31 102 PRO A CA 1
ATOM 691 C C . PRO A 1 102 ? -17.849 16.137 -18.163 1.00 33.31 102 PRO A C 1
ATOM 693 O O . PRO A 1 102 ? -18.429 16.484 -17.137 1.00 33.31 102 PRO A O 1
ATOM 696 N N . GLN A 1 103 ? -17.493 14.876 -18.391 1.00 35.09 103 GLN A N 1
ATOM 697 C CA . GLN A 1 103 ? -17.650 13.796 -17.429 1.00 35.09 103 GLN A CA 1
ATOM 698 C C . GLN A 1 103 ? -16.532 13.914 -16.385 1.00 35.09 103 GLN A C 1
ATOM 700 O O . GLN A 1 103 ? -15.359 13.699 -16.687 1.00 35.09 103 GLN A O 1
ATOM 705 N N . GLN A 1 104 ? -16.901 14.324 -15.171 1.00 33.56 104 GLN A N 1
ATOM 706 C CA . GLN A 1 104 ? -16.004 14.395 -14.020 1.00 33.56 104 GLN A CA 1
ATOM 707 C C . GLN A 1 104 ? -15.486 12.997 -13.660 1.00 33.56 104 GLN A C 1
ATOM 709 O O . GLN A 1 104 ? -16.258 12.049 -13.505 1.00 33.56 104 GLN A O 1
ATOM 714 N N . SER A 1 105 ? -14.167 12.887 -13.525 1.00 38.00 105 SER A N 1
ATOM 715 C CA . SER A 1 105 ? -13.479 11.721 -12.975 1.00 38.00 105 SER A CA 1
ATOM 716 C C . SER A 1 105 ? -13.938 11.448 -11.534 1.00 38.00 105 SER A C 1
ATOM 718 O O . SER A 1 105 ? -14.192 12.403 -10.796 1.00 38.00 105 SER A O 1
ATOM 720 N N . PRO A 1 106 ? -14.012 10.179 -11.095 1.00 35.09 106 PRO A N 1
ATOM 721 C CA . PRO A 1 106 ? -14.325 9.862 -9.709 1.00 35.09 106 PRO A CA 1
ATOM 722 C C . PRO A 1 106 ? -13.234 10.417 -8.784 1.00 35.09 106 PRO A C 1
ATOM 724 O O . PRO A 1 106 ? -12.043 10.178 -8.987 1.00 35.09 106 PRO A O 1
ATOM 727 N N . LEU A 1 107 ? -13.665 11.176 -7.777 1.00 27.66 107 LEU A N 1
ATOM 728 C CA . LEU A 1 107 ? -12.824 11.685 -6.700 1.00 27.66 107 LEU A CA 1
ATOM 729 C C . LEU A 1 107 ? -12.279 10.496 -5.899 1.00 27.66 107 LEU A C 1
ATOM 731 O O . LEU A 1 107 ? -13.033 9.778 -5.244 1.00 27.66 107 LEU A O 1
ATOM 735 N N . VAL A 1 108 ? -10.968 10.277 -5.970 1.00 31.97 108 VAL A N 1
ATOM 736 C CA . VAL A 1 108 ? -10.264 9.345 -5.086 1.00 31.97 108 VAL A CA 1
ATOM 737 C C . VAL A 1 108 ? -10.063 10.072 -3.760 1.00 31.97 108 VAL A C 1
ATOM 739 O O . VAL A 1 108 ? -9.384 11.097 -3.712 1.00 31.97 108 VAL A O 1
ATOM 742 N N . ALA A 1 109 ? -10.698 9.584 -2.696 1.00 25.50 109 ALA A N 1
ATOM 743 C CA . ALA A 1 109 ? -10.537 10.144 -1.361 1.00 25.50 109 ALA A CA 1
ATOM 744 C C . ALA A 1 109 ? -9.124 9.827 -0.849 1.00 25.50 109 ALA A C 1
ATOM 746 O O . ALA A 1 109 ? -8.815 8.685 -0.519 1.00 25.50 109 ALA A O 1
ATOM 747 N N . ALA A 1 110 ? -8.259 10.839 -0.813 1.00 30.44 110 ALA A N 1
ATOM 748 C CA . ALA A 1 110 ? -6.947 10.766 -0.187 1.00 30.44 110 ALA A CA 1
ATOM 749 C C . ALA A 1 110 ? -7.052 11.302 1.246 1.00 30.44 110 ALA A C 1
ATOM 751 O O . ALA A 1 110 ? -7.371 12.473 1.451 1.00 30.44 110 ALA A O 1
ATOM 752 N N . ALA A 1 111 ? -6.783 10.458 2.242 1.00 27.72 111 ALA A N 1
ATOM 753 C CA . ALA A 1 111 ? -6.608 10.916 3.614 1.00 27.72 111 ALA A CA 1
ATOM 754 C C . ALA A 1 111 ? -5.185 11.476 3.759 1.00 27.72 111 ALA A C 1
ATOM 756 O O . ALA A 1 111 ? -4.209 10.728 3.755 1.00 27.72 111 ALA A O 1
ATOM 757 N N . VAL A 1 112 ? -5.062 12.801 3.846 1.00 29.47 112 VAL A N 1
ATOM 758 C CA . VAL A 1 112 ? -3.788 13.470 4.135 1.00 29.47 112 VAL A CA 1
ATOM 759 C C . VAL A 1 112 ? -3.663 13.611 5.648 1.00 29.47 112 VAL A C 1
ATOM 761 O O . VAL A 1 112 ? -4.387 14.392 6.266 1.00 29.47 112 VAL A O 1
ATOM 764 N N . VAL A 1 113 ? -2.739 12.867 6.256 1.00 29.80 113 VAL A N 1
ATOM 765 C CA . VAL A 1 113 ? -2.345 13.099 7.651 1.00 29.80 113 VAL A CA 1
ATOM 766 C C . VAL A 1 113 ? -1.447 14.331 7.660 1.00 29.80 113 VAL A C 1
ATOM 768 O O . VAL A 1 113 ? -0.261 14.261 7.345 1.00 29.80 113 VAL A O 1
ATOM 771 N N . THR A 1 114 ? -2.035 15.487 7.955 1.00 26.62 114 THR A N 1
ATOM 772 C CA . THR A 1 114 ? -1.288 16.740 8.100 1.00 26.62 114 THR A CA 1
ATOM 773 C C . THR A 1 114 ? -1.001 16.937 9.581 1.00 26.62 114 THR A C 1
ATOM 775 O O . THR A 1 114 ? -1.931 17.080 10.374 1.00 26.62 114 THR A O 1
ATOM 778 N N . ALA A 1 115 ? 0.273 16.934 9.973 1.00 28.45 115 ALA A N 1
ATOM 779 C CA . ALA A 1 115 ? 0.654 17.365 11.311 1.00 28.45 115 ALA A CA 1
ATOM 780 C C . ALA A 1 115 ? 0.379 18.872 11.421 1.00 28.45 115 ALA A C 1
ATOM 782 O O . ALA A 1 115 ? 0.972 19.673 10.698 1.00 28.45 115 ALA A O 1
ATOM 783 N N . VAL A 1 116 ? -0.563 19.255 12.282 1.00 28.30 116 VAL A N 1
ATOM 784 C CA . VAL A 1 116 ? -0.853 20.664 12.568 1.00 28.30 116 VAL A CA 1
ATOM 785 C C . VAL A 1 116 ? 0.294 21.222 13.417 1.00 28.30 116 VAL A C 1
ATOM 787 O O . VAL A 1 116 ? 0.592 20.642 14.464 1.00 28.30 116 VAL A O 1
ATOM 790 N N . PRO A 1 117 ? 0.941 22.334 13.024 1.00 29.09 117 PRO A N 1
ATOM 791 C CA . PRO A 1 117 ? 1.903 22.999 13.885 1.00 29.09 117 PRO A CA 1
ATOM 792 C C . PRO A 1 117 ? 1.132 23.761 14.968 1.00 29.09 117 PRO A C 1
ATOM 794 O O . PRO A 1 117 ? 0.639 24.866 14.746 1.00 29.09 117 PRO A O 1
ATOM 797 N N . THR A 1 118 ? 0.988 23.158 16.145 1.00 31.59 118 THR A N 1
ATOM 798 C CA . THR A 1 118 ? 0.438 23.852 17.313 1.00 31.59 118 THR A CA 1
ATOM 799 C C . THR A 1 118 ? 1.544 24.693 17.939 1.00 31.59 118 THR A C 1
ATOM 8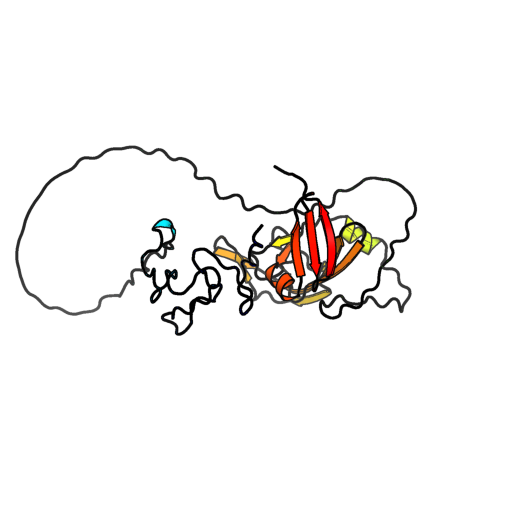01 O O . THR A 1 118 ? 2.419 24.181 18.636 1.00 31.59 118 THR A O 1
ATOM 804 N N . SER A 1 119 ? 1.528 25.995 17.666 1.00 34.03 119 SER A N 1
ATOM 805 C CA . SER A 1 119 ? 2.429 26.950 18.305 1.00 34.03 119 SER A CA 1
ATOM 806 C C . SER A 1 119 ? 2.143 27.066 19.807 1.00 34.03 119 SER A C 1
ATOM 808 O O . SER A 1 119 ? 1.031 27.387 20.217 1.00 34.03 119 SER A O 1
ATOM 810 N N . SER A 1 120 ? 3.206 26.854 20.589 1.00 45.25 120 SER A N 1
ATOM 811 C CA . SER A 1 120 ? 3.474 27.357 21.945 1.00 45.25 120 SER A CA 1
ATOM 812 C C . SER A 1 120 ? 2.430 27.122 23.047 1.00 45.25 120 SER A C 1
ATOM 814 O O . SER A 1 120 ? 1.584 27.979 23.294 1.00 45.25 120 SER A O 1
ATOM 816 N N . VAL A 1 121 ? 2.641 26.067 23.845 1.00 32.41 121 VAL A N 1
ATOM 817 C CA . VAL A 1 121 ? 2.506 26.137 25.312 1.00 32.41 121 VAL A CA 1
ATOM 818 C C . VAL A 1 121 ? 3.696 25.418 25.950 1.00 32.41 121 VAL A C 1
ATOM 820 O O . VAL A 1 121 ? 4.059 24.307 25.574 1.00 32.41 121 VAL A O 1
ATOM 823 N N . SER A 1 122 ? 4.324 26.127 26.877 1.00 38.59 122 SER A N 1
ATOM 824 C CA . SER A 1 122 ? 5.528 25.779 27.615 1.00 38.59 122 SER A CA 1
ATOM 825 C C . SER A 1 122 ? 5.363 24.588 28.569 1.00 38.59 122 SER A C 1
ATOM 827 O O . SER A 1 122 ? 4.286 24.339 29.102 1.00 38.59 122 SER A O 1
ATOM 829 N N . SER A 1 123 ? 6.520 23.992 28.880 1.00 39.34 123 SER A N 1
ATOM 830 C CA . SER A 1 123 ? 6.885 23.211 30.078 1.00 39.34 123 SER A CA 1
ATOM 831 C C . SER A 1 123 ? 6.296 21.806 30.291 1.00 39.34 123 SER A C 1
ATOM 833 O O . SER A 1 123 ? 5.136 21.633 30.633 1.00 39.34 123 SER A O 1
ATOM 835 N N . GLN A 1 124 ? 7.230 20.845 30.253 1.00 45.56 124 GLN A N 1
ATOM 836 C CA . GLN A 1 124 ? 7.327 19.645 31.095 1.00 45.56 124 GLN A CA 1
ATOM 837 C C . GLN A 1 124 ? 6.195 18.611 31.015 1.00 45.56 124 GLN A C 1
ATOM 839 O O . GLN A 1 124 ? 5.273 18.582 31.821 1.00 45.56 124 GLN A O 1
ATOM 844 N N . GLY A 1 125 ? 6.409 17.628 30.144 1.00 33.41 125 GLY A N 1
ATOM 845 C CA . GLY A 1 125 ? 6.022 16.243 30.388 1.00 33.41 125 GLY A CA 1
ATOM 846 C C . GLY A 1 125 ? 7.109 15.358 29.795 1.00 33.41 125 GLY A C 1
ATOM 847 O O . GLY A 1 125 ? 7.328 15.411 28.588 1.00 33.41 125 GLY A O 1
ATOM 848 N N . ALA A 1 126 ? 7.843 14.619 30.629 1.00 39.88 126 ALA A N 1
ATOM 849 C CA . ALA A 1 126 ? 8.760 13.590 30.155 1.00 39.88 126 ALA A CA 1
ATOM 850 C C . ALA A 1 126 ? 7.947 12.589 29.329 1.00 39.88 126 ALA A C 1
ATOM 852 O O . ALA A 1 126 ? 6.963 12.039 29.823 1.00 39.88 126 ALA A O 1
ATOM 853 N N . TRP A 1 127 ? 8.299 12.419 28.057 1.00 37.12 127 TRP A N 1
ATOM 854 C CA . TRP A 1 127 ? 7.645 11.432 27.208 1.00 37.12 127 TRP A CA 1
ATOM 855 C C . TRP A 1 127 ? 7.999 10.055 27.768 1.00 37.12 127 TRP A C 1
ATOM 857 O O . TRP A 1 127 ? 9.176 9.749 27.944 1.00 37.12 127 TRP A O 1
ATOM 867 N N . SER A 1 128 ? 7.000 9.240 28.100 1.00 35.97 128 SER A N 1
ATOM 868 C CA . SER A 1 128 ? 7.248 7.843 28.436 1.00 35.97 128 SER A CA 1
ATOM 869 C C . SER A 1 128 ? 7.427 7.081 27.132 1.00 35.97 128 SER A C 1
ATOM 871 O O . SER A 1 128 ? 6.442 6.734 26.484 1.00 35.97 128 SER A O 1
ATOM 873 N N . THR A 1 129 ? 8.673 6.834 26.735 1.00 36.69 129 THR A N 1
ATOM 874 C CA . THR A 1 129 ? 8.979 5.781 25.764 1.00 36.69 129 THR A CA 1
ATOM 875 C C . THR A 1 129 ? 8.548 4.469 26.410 1.00 36.69 129 THR A C 1
ATOM 877 O O . THR A 1 129 ? 9.223 3.968 27.304 1.00 36.69 129 THR A O 1
ATOM 880 N N . GLN A 1 130 ? 7.363 3.972 26.064 1.00 37.34 130 GLN A N 1
ATOM 881 C CA . GLN A 1 130 ? 6.939 2.653 26.511 1.00 37.34 130 GLN A CA 1
ATOM 882 C C . GLN A 1 130 ? 7.570 1.611 25.595 1.00 37.34 130 GLN A C 1
ATOM 884 O O . GLN A 1 130 ? 7.336 1.587 24.389 1.00 37.34 130 GLN A O 1
ATOM 889 N N . GLU A 1 131 ? 8.418 0.792 26.202 1.00 34.38 131 GLU A N 1
ATOM 890 C CA . GLU A 1 131 ? 9.121 -0.316 25.581 1.00 34.38 131 GLU A CA 1
ATOM 891 C C . GLU A 1 131 ? 8.161 -1.505 25.459 1.00 34.38 131 GLU A C 1
ATOM 893 O O . GLU A 1 131 ? 7.677 -2.044 26.456 1.00 34.38 131 GLU A O 1
ATOM 898 N N . TYR A 1 132 ? 7.853 -1.889 24.224 1.00 33.75 132 TYR A N 1
ATOM 899 C CA . TYR A 1 132 ? 7.112 -3.104 23.913 1.00 33.75 132 TYR A CA 1
ATOM 900 C C . TYR A 1 132 ? 7.937 -3.921 22.916 1.00 33.75 132 TYR A C 1
ATOM 902 O O . TYR A 1 132 ? 8.053 -3.547 21.750 1.00 33.75 132 TYR A O 1
ATOM 910 N N . ASP A 1 133 ? 8.502 -5.039 23.380 1.00 31.55 133 ASP A N 1
ATOM 911 C CA . ASP A 1 133 ? 9.152 -6.051 22.541 1.00 31.55 133 ASP A CA 1
ATOM 912 C C . ASP A 1 133 ? 8.086 -6.759 21.687 1.00 31.55 133 ASP A C 1
ATOM 914 O O . ASP A 1 133 ? 7.302 -7.577 22.175 1.00 31.55 133 ASP A O 1
ATOM 918 N N . LEU A 1 134 ? 8.010 -6.387 20.406 1.00 35.91 134 LEU A N 1
ATOM 919 C CA . LEU A 1 134 ? 7.082 -6.946 19.419 1.00 35.91 134 LEU A CA 1
ATOM 920 C C . LEU A 1 134 ? 7.820 -7.280 18.114 1.00 35.91 134 LEU A C 1
ATOM 922 O O . LEU A 1 134 ? 7.514 -6.749 17.043 1.00 35.91 134 LEU A O 1
ATOM 926 N N . SER A 1 135 ? 8.756 -8.224 18.217 1.00 30.84 135 SER A N 1
ATOM 927 C CA . SER A 1 135 ? 9.649 -8.805 17.189 1.00 30.84 135 SER A CA 1
ATOM 928 C C . SER A 1 135 ? 9.053 -9.240 15.825 1.00 30.84 135 SER A C 1
ATOM 930 O O . SER A 1 135 ? 9.773 -9.754 14.968 1.00 30.84 135 SER A O 1
ATOM 932 N N . CYS A 1 136 ? 7.762 -9.023 15.556 1.00 28.70 136 CYS A N 1
ATOM 933 C CA . CYS A 1 136 ? 7.101 -9.386 14.290 1.00 28.70 136 CYS A CA 1
ATOM 934 C C . CYS A 1 136 ? 7.032 -8.231 13.262 1.00 28.70 136 CYS A C 1
ATOM 936 O O . CYS A 1 136 ? 6.783 -8.470 12.077 1.00 28.70 136 CYS A O 1
ATOM 938 N N . ALA A 1 137 ? 7.307 -6.994 13.691 1.00 31.20 137 ALA A N 1
ATOM 939 C CA . ALA A 1 137 ? 7.555 -5.826 12.846 1.00 31.20 137 ALA A CA 1
ATOM 940 C C . ALA A 1 137 ? 8.957 -5.412 13.228 1.00 31.20 137 ALA A C 1
ATOM 942 O O . ALA A 1 137 ? 9.200 -5.165 14.401 1.00 31.20 137 ALA A O 1
ATOM 943 N N . SER A 1 138 ? 9.903 -5.420 12.295 1.00 34.78 138 SER A N 1
ATOM 944 C CA . SER A 1 138 ? 11.307 -5.231 12.655 1.00 34.78 138 SER A CA 1
ATOM 945 C C . SER A 1 138 ? 11.621 -3.770 12.972 1.00 34.78 138 SER A C 1
ATOM 947 O O . SER A 1 138 ? 12.369 -3.134 12.254 1.00 34.78 138 SER A O 1
ATOM 949 N N . VAL A 1 139 ? 11.047 -3.226 14.040 1.00 35.06 139 VAL A N 1
ATOM 950 C CA . VAL A 1 139 ? 11.499 -1.998 14.689 1.00 35.06 139 VAL A CA 1
ATOM 951 C C . VAL A 1 139 ? 12.888 -2.284 15.255 1.00 35.06 139 VAL A C 1
ATOM 953 O O . VAL A 1 139 ? 13.048 -3.204 16.049 1.00 35.06 139 VAL A O 1
ATOM 956 N N . ALA A 1 140 ? 13.902 -1.560 14.784 1.00 31.19 140 ALA A N 1
ATOM 957 C CA . ALA A 1 140 ? 15.251 -1.680 15.318 1.00 31.19 140 ALA A CA 1
ATOM 958 C C . ALA A 1 140 ? 15.333 -0.960 16.670 1.00 31.19 140 ALA A C 1
ATOM 960 O O . ALA A 1 140 ? 14.925 0.199 16.786 1.00 31.19 140 ALA A O 1
ATOM 961 N N . GLU A 1 141 ? 15.872 -1.659 17.661 1.00 33.69 141 GLU A N 1
ATOM 962 C CA . GLU A 1 141 ? 16.286 -1.109 18.947 1.00 33.69 141 GLU A CA 1
ATOM 963 C C . GLU A 1 141 ? 17.461 -0.149 18.704 1.00 33.69 141 GLU A C 1
ATOM 965 O O . GLU A 1 141 ? 18.467 -0.521 18.096 1.00 33.69 141 GLU A O 1
ATOM 970 N N . LEU A 1 142 ? 17.331 1.108 19.132 1.00 37.44 142 LEU A N 1
ATOM 971 C CA . LEU A 1 142 ? 18.502 1.951 19.354 1.00 37.44 142 LEU A CA 1
ATOM 972 C C . LEU A 1 142 ? 18.998 1.606 20.753 1.00 37.44 142 LEU A C 1
ATOM 974 O O . LEU A 1 142 ? 18.365 1.953 21.744 1.00 37.44 142 LEU A O 1
ATOM 978 N N . ASP A 1 143 ? 20.087 0.852 20.795 1.00 35.56 143 ASP A N 1
ATOM 979 C CA . ASP A 1 143 ? 20.773 0.467 22.019 1.00 35.56 143 ASP A CA 1
ATOM 980 C C . ASP A 1 143 ? 21.394 1.736 22.639 1.00 35.56 143 ASP A C 1
ATOM 982 O O . ASP A 1 143 ? 22.360 2.290 22.110 1.00 35.56 143 ASP A O 1
ATOM 986 N N . ASP A 1 144 ? 20.834 2.231 23.747 1.00 45.19 144 ASP A N 1
ATOM 987 C CA . ASP A 1 144 ? 21.388 3.342 24.544 1.00 45.19 144 ASP A CA 1
ATOM 988 C C . ASP A 1 144 ? 22.580 2.856 25.404 1.00 45.19 144 ASP A C 1
ATOM 990 O O . ASP A 1 144 ? 22.711 3.177 26.588 1.00 45.19 144 ASP A O 1
ATOM 994 N N . THR A 1 145 ? 23.472 2.051 24.822 1.00 45.19 145 THR A N 1
ATOM 995 C CA . THR A 1 145 ? 24.703 1.581 25.477 1.00 45.19 145 THR A CA 1
ATOM 996 C C . THR A 1 145 ? 25.956 2.359 25.082 1.00 45.19 145 THR A C 1
ATOM 998 O O . THR A 1 145 ? 27.055 1.999 25.499 1.00 45.19 145 THR A O 1
ATOM 1001 N N . ASP A 1 146 ? 25.808 3.501 24.408 1.00 45.09 146 ASP A N 1
ATOM 1002 C CA . ASP A 1 146 ? 26.851 4.527 24.379 1.00 45.09 146 ASP A CA 1
ATOM 1003 C C . ASP A 1 146 ? 26.205 5.918 24.368 1.00 45.09 146 ASP A C 1
ATOM 1005 O O . ASP A 1 146 ? 25.459 6.261 23.455 1.00 45.09 146 ASP A O 1
ATOM 1009 N N . GLY A 1 147 ? 26.436 6.705 25.424 1.00 43.97 147 GLY A N 1
ATOM 1010 C CA . GLY A 1 147 ? 25.742 7.961 25.736 1.00 43.97 147 GLY A CA 1
ATOM 1011 C C . GLY A 1 147 ? 25.962 9.101 24.734 1.00 43.97 147 GLY A C 1
ATOM 1012 O O . GLY A 1 147 ? 26.563 10.121 25.069 1.00 43.97 147 GLY A O 1
ATOM 1013 N N . CYS A 1 148 ? 25.436 8.958 23.523 1.00 39.97 148 CYS A N 1
ATOM 1014 C CA . CYS A 1 148 ? 25.316 10.005 22.522 1.00 39.97 148 CYS A CA 1
ATOM 1015 C C . CYS A 1 148 ? 23.838 10.201 22.194 1.00 39.97 148 CYS A C 1
ATOM 1017 O O . CYS A 1 148 ? 23.286 9.551 21.311 1.00 39.97 148 CYS A O 1
ATOM 1019 N N . CYS A 1 149 ? 23.205 11.143 22.894 1.00 45.53 149 CYS A N 1
ATOM 1020 C CA . CYS A 1 149 ? 21.922 11.701 22.487 1.00 45.53 149 CYS A CA 1
ATOM 1021 C C . CYS A 1 149 ? 22.009 12.072 20.991 1.00 45.53 149 CYS A C 1
ATOM 1023 O O . CYS A 1 149 ? 22.963 12.769 20.620 1.00 45.53 149 CYS A O 1
ATOM 1025 N N . PRO A 1 150 ? 21.072 11.653 20.120 1.00 41.12 150 PRO A N 1
ATOM 1026 C CA . PRO A 1 150 ? 21.047 12.158 18.751 1.00 41.12 150 PRO A CA 1
ATOM 1027 C C . PRO A 1 150 ? 20.986 13.687 18.820 1.00 41.12 150 PRO A C 1
ATOM 1029 O O . PRO A 1 150 ? 20.169 14.231 19.566 1.00 41.12 150 PRO A O 1
ATOM 1032 N N . SER A 1 151 ? 21.901 14.380 18.129 1.00 43.94 151 SER A N 1
ATOM 1033 C CA . SER A 1 151 ? 21.988 15.839 18.243 1.00 43.94 151 SER A CA 1
ATOM 1034 C C . SER A 1 151 ? 20.646 16.470 17.870 1.00 43.94 151 SER A C 1
ATOM 1036 O O . SER A 1 151 ? 19.925 15.954 17.010 1.00 43.94 151 SER A O 1
ATOM 1038 N N . ASP A 1 152 ? 20.314 17.596 18.506 1.00 47.34 152 ASP A N 1
ATOM 1039 C CA . ASP A 1 152 ? 19.089 18.367 18.242 1.00 47.34 152 ASP A CA 1
ATOM 1040 C C . ASP A 1 152 ? 18.883 18.655 16.741 1.00 47.34 152 ASP A C 1
ATOM 1042 O O . ASP A 1 152 ? 17.752 18.810 16.283 1.00 47.34 152 ASP A O 1
ATOM 1046 N N . ASP A 1 153 ? 19.953 18.637 15.940 1.00 39.66 153 ASP A N 1
ATOM 1047 C CA . ASP A 1 153 ? 19.902 18.797 14.488 1.00 39.66 153 ASP A CA 1
ATOM 1048 C C . ASP A 1 153 ? 19.199 17.626 13.773 1.00 39.66 153 ASP A C 1
ATOM 1050 O O . ASP A 1 153 ? 18.500 17.851 12.787 1.00 39.66 153 ASP A O 1
ATOM 1054 N N . VAL A 1 154 ? 19.297 16.386 14.274 1.00 44.03 154 VAL A N 1
ATOM 1055 C CA . VAL A 1 154 ? 18.614 15.205 13.699 1.00 44.03 154 VAL A CA 1
ATOM 1056 C C . VAL A 1 154 ? 17.102 15.269 13.959 1.00 44.03 154 VAL A C 1
ATOM 1058 O O . VAL A 1 154 ? 16.298 14.978 13.071 1.00 44.03 154 VAL A O 1
ATOM 1061 N N . LEU A 1 155 ? 16.699 15.736 15.144 1.00 43.75 155 LEU A N 1
ATOM 1062 C CA . LEU A 1 155 ? 15.298 15.985 15.515 1.00 43.75 155 LEU A CA 1
ATOM 1063 C C . LEU A 1 155 ? 14.717 17.228 14.813 1.00 43.75 155 LEU A C 1
ATOM 1065 O O . LEU A 1 155 ? 13.544 17.234 14.415 1.00 43.75 155 LEU A O 1
ATOM 1069 N N . ALA A 1 156 ? 15.539 18.254 14.585 1.00 41.62 156 ALA A N 1
ATOM 1070 C CA . ALA A 1 156 ? 15.176 19.430 13.800 1.00 41.62 156 ALA A CA 1
ATOM 1071 C C . ALA A 1 156 ? 15.021 19.099 12.303 1.00 41.62 156 ALA A C 1
ATOM 1073 O O . ALA A 1 156 ? 14.080 19.581 11.667 1.00 41.62 156 ALA A O 1
ATOM 1074 N N . CYS A 1 157 ? 15.854 18.215 11.740 1.00 36.00 157 CYS A N 1
ATOM 1075 C CA . CYS A 1 157 ? 15.716 17.749 10.356 1.00 36.00 157 CYS A CA 1
ATOM 1076 C C . CYS A 1 157 ? 14.381 17.029 10.094 1.00 36.00 157 CYS A C 1
ATOM 1078 O O . CYS A 1 157 ? 13.799 17.205 9.021 1.00 36.00 157 CYS A O 1
ATOM 1080 N N . LEU A 1 158 ? 13.854 16.293 11.077 1.00 38.84 158 LEU A N 1
ATOM 1081 C CA . LEU A 1 158 ? 12.545 15.628 10.991 1.00 38.84 158 LEU A CA 1
ATOM 1082 C C . LEU A 1 158 ? 11.357 16.594 11.154 1.00 38.84 158 LEU A C 1
ATOM 1084 O O . LEU A 1 158 ? 10.244 16.279 10.740 1.00 38.84 158 LEU A O 1
ATOM 1088 N N . SER A 1 159 ? 11.589 17.779 11.727 1.00 39.53 159 SER A N 1
ATOM 1089 C CA . SER A 1 159 ? 10.542 18.764 12.039 1.00 39.53 159 SER A CA 1
ATOM 1090 C C . SER A 1 159 ? 10.329 19.817 10.938 1.00 39.53 159 SER A C 1
ATOM 1092 O O . SER A 1 159 ? 9.285 20.466 10.906 1.00 39.53 159 SER A O 1
ATOM 1094 N N . VAL A 1 160 ? 11.291 20.003 10.022 1.00 36.59 160 VAL A N 1
ATOM 1095 C CA . VAL A 1 160 ? 11.308 21.145 9.075 1.00 36.59 160 VAL A CA 1
ATOM 1096 C C . VAL A 1 160 ? 10.805 20.802 7.667 1.00 36.59 160 VAL A C 1
ATOM 1098 O O . VAL A 1 160 ? 10.517 21.696 6.871 1.00 36.59 160 VAL A O 1
ATOM 1101 N N . ARG A 1 161 ? 10.615 19.526 7.332 1.00 43.59 161 ARG A N 1
ATOM 1102 C CA . ARG A 1 161 ? 10.000 19.146 6.056 1.00 43.59 161 ARG A CA 1
ATOM 1103 C C . ARG A 1 161 ? 8.814 18.253 6.335 1.00 43.59 161 ARG A C 1
ATOM 1105 O O . ARG A 1 161 ? 8.976 17.077 6.631 1.00 43.59 161 ARG A O 1
ATOM 1112 N N . SER A 1 162 ? 7.620 18.828 6.221 1.00 49.25 162 SER A N 1
ATOM 1113 C CA . SER A 1 162 ? 6.357 18.100 6.127 1.00 49.25 162 SER A CA 1
ATOM 1114 C C . SER A 1 162 ? 6.383 17.216 4.877 1.00 49.25 162 SER A C 1
ATOM 1116 O O . SER A 1 162 ? 5.772 17.527 3.856 1.00 49.25 162 SER A O 1
ATOM 1118 N N . TYR A 1 163 ? 7.155 16.134 4.915 1.00 55.16 163 TYR A N 1
ATOM 1119 C CA . TYR A 1 163 ? 7.106 15.099 3.907 1.00 55.16 163 TYR A CA 1
ATOM 1120 C C . TYR A 1 163 ? 5.781 14.379 4.118 1.00 55.16 163 TYR A C 1
ATOM 1122 O O . TYR A 1 163 ? 5.644 13.521 4.989 1.00 55.16 163 TYR A O 1
ATOM 1130 N N . SER A 1 164 ? 4.775 14.786 3.348 1.00 71.38 164 SER A N 1
ATOM 1131 C CA . SER A 1 164 ? 3.505 14.085 3.309 1.00 71.38 164 SER A CA 1
ATOM 1132 C C . SER A 1 164 ? 3.771 12.674 2.795 1.00 71.38 164 SER A C 1
ATOM 1134 O O . SER A 1 164 ? 4.223 12.459 1.669 1.00 71.38 164 SER A O 1
ATOM 1136 N N . SER A 1 165 ? 3.554 11.704 3.674 1.00 85.00 165 SER A N 1
ATOM 1137 C CA . SER A 1 165 ? 3.455 10.305 3.289 1.00 85.00 165 SER A CA 1
ATOM 1138 C C . SER A 1 165 ? 1.978 9.985 3.140 1.00 85.00 165 SER A C 1
ATOM 1140 O O . SER A 1 165 ? 1.169 10.394 3.974 1.00 85.00 165 SER A O 1
ATOM 1142 N N . LEU A 1 166 ? 1.615 9.298 2.064 1.00 88.25 166 LEU A N 1
ATOM 1143 C CA . LEU A 1 166 ? 0.241 8.884 1.810 1.00 88.25 166 LEU A CA 1
ATOM 1144 C C . LEU A 1 166 ? 0.155 7.368 1.917 1.00 88.25 166 LEU A C 1
ATOM 1146 O O . LEU A 1 166 ? 0.953 6.652 1.313 1.00 88.25 16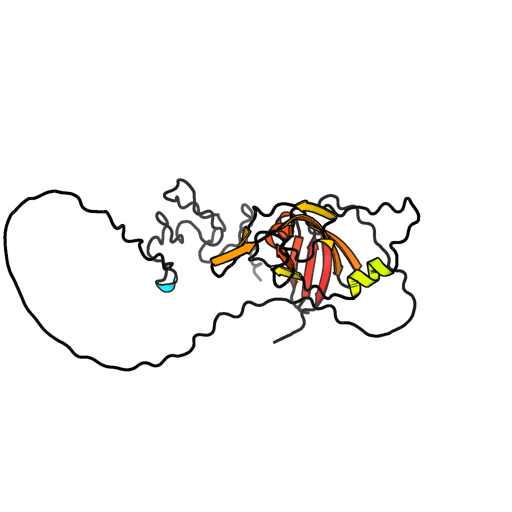6 LEU A O 1
ATOM 1150 N N . LEU A 1 167 ? -0.817 6.892 2.693 1.00 88.62 167 LEU A N 1
ATOM 1151 C CA . LEU A 1 167 ? -1.182 5.482 2.728 1.00 88.62 167 LEU A CA 1
ATOM 1152 C C . LEU A 1 167 ? -1.903 5.151 1.422 1.00 88.62 167 LEU A C 1
ATOM 1154 O O . LEU A 1 167 ? -3.004 5.646 1.180 1.00 88.62 167 LEU A O 1
ATOM 1158 N N . ASP A 1 168 ? -1.267 4.354 0.572 1.00 89.94 168 ASP A N 1
ATOM 1159 C CA . ASP A 1 168 ? -1.760 4.056 -0.767 1.00 89.94 168 ASP A CA 1
ATOM 1160 C C . ASP A 1 168 ? -2.034 2.554 -0.906 1.00 89.94 168 ASP A C 1
ATOM 1162 O O . ASP A 1 168 ? -1.132 1.718 -0.833 1.00 89.94 168 ASP A O 1
ATOM 1166 N N . SER A 1 169 ? -3.302 2.191 -1.106 1.00 90.69 169 SER A N 1
ATOM 1167 C CA . SER A 1 169 ? -3.696 0.812 -1.424 1.00 90.69 169 SER A CA 1
ATOM 1168 C C . SER A 1 169 ? -3.411 0.434 -2.877 1.00 90.69 169 SER A C 1
ATOM 1170 O O . SER A 1 169 ? -3.444 -0.746 -3.217 1.00 90.69 169 SER A O 1
ATOM 1172 N N . GLY A 1 170 ? -3.196 1.421 -3.749 1.00 92.00 170 GLY A N 1
ATOM 1173 C CA . GLY A 1 170 ? -2.907 1.234 -5.167 1.00 92.00 170 GLY A CA 1
ATOM 1174 C C . GLY A 1 170 ? -1.428 1.005 -5.473 1.00 92.00 170 GLY A C 1
ATOM 1175 O O . GLY A 1 170 ? -1.114 0.516 -6.560 1.00 92.00 170 GLY A O 1
ATOM 1176 N N . THR A 1 171 ? -0.521 1.313 -4.541 1.00 92.56 171 THR A N 1
ATOM 1177 C CA . THR A 1 171 ? 0.904 1.014 -4.710 1.00 92.56 171 THR A CA 1
ATOM 1178 C C . THR A 1 171 ? 1.235 -0.389 -4.211 1.00 92.56 171 THR A C 1
ATOM 1180 O O . THR A 1 171 ? 0.786 -0.821 -3.153 1.00 92.56 171 THR A O 1
ATOM 1183 N N . SER A 1 172 ? 2.052 -1.115 -4.975 1.00 93.12 172 SER A N 1
ATOM 1184 C CA . SER A 1 172 ? 2.564 -2.430 -4.565 1.00 93.12 172 SER A CA 1
ATOM 1185 C C . SER A 1 172 ? 3.799 -2.328 -3.664 1.00 93.12 172 SER A C 1
ATOM 1187 O O . SER A 1 172 ? 4.106 -3.273 -2.943 1.00 93.12 172 SER A O 1
ATOM 1189 N N . HIS A 1 173 ? 4.504 -1.193 -3.704 1.00 94.94 173 HIS A N 1
ATOM 1190 C CA . HIS A 1 173 ? 5.744 -0.961 -2.964 1.00 94.94 173 HIS A CA 1
ATOM 1191 C C . HIS A 1 173 ? 5.710 0.389 -2.256 1.00 94.94 173 HIS A C 1
ATOM 1193 O O . HIS A 1 173 ? 5.132 1.353 -2.764 1.00 94.94 173 HIS A O 1
ATOM 1199 N N . THR A 1 174 ? 6.372 0.464 -1.104 1.00 95.62 174 THR A N 1
ATOM 1200 C CA . THR A 1 174 ? 6.618 1.739 -0.435 1.00 95.62 174 THR A CA 1
ATOM 1201 C C . THR A 1 174 ? 7.635 2.543 -1.241 1.00 95.62 174 THR A C 1
ATOM 1203 O O . THR A 1 174 ? 8.741 2.068 -1.500 1.00 95.62 174 THR A O 1
ATOM 1206 N N . LEU A 1 175 ? 7.250 3.746 -1.667 1.00 96.19 175 LEU A N 1
ATOM 1207 C CA . LEU A 1 175 ? 8.082 4.659 -2.444 1.00 96.19 175 LEU A CA 1
ATOM 1208 C C . LEU A 1 175 ? 8.534 5.809 -1.559 1.00 96.19 175 LEU A C 1
ATOM 1210 O O . LEU A 1 175 ? 7.709 6.518 -0.979 1.00 96.19 175 LEU A O 1
ATOM 1214 N N . VAL A 1 176 ? 9.840 6.024 -1.506 1.00 95.75 176 VAL A N 1
ATOM 1215 C CA . VAL A 1 176 ? 10.455 7.058 -0.680 1.00 95.75 176 VAL A CA 1
ATOM 1216 C C . VAL A 1 176 ? 11.243 7.994 -1.578 1.00 95.75 176 VAL A C 1
ATOM 1218 O O . VAL A 1 176 ? 12.049 7.564 -2.402 1.00 95.75 176 VAL A O 1
ATOM 1221 N N . ARG A 1 177 ? 10.983 9.294 -1.450 1.00 94.75 177 ARG A N 1
ATOM 1222 C CA . ARG A 1 177 ? 11.573 10.315 -2.320 1.00 94.75 177 ARG A CA 1
ATOM 1223 C C . ARG A 1 177 ? 13.025 10.614 -2.001 1.00 94.75 177 ARG A C 1
ATOM 1225 O O . ARG A 1 177 ? 13.817 10.854 -2.900 1.00 94.75 177 ARG A O 1
ATOM 1232 N N . ASP A 1 178 ? 13.332 10.698 -0.720 1.00 93.38 178 ASP A N 1
ATOM 1233 C CA . ASP A 1 178 ? 14.605 11.213 -0.245 1.00 93.38 178 ASP A CA 1
ATOM 1234 C C . ASP A 1 178 ? 15.418 10.058 0.331 1.00 93.38 178 ASP A C 1
ATOM 1236 O O . ASP A 1 178 ? 14.991 9.400 1.284 1.00 93.38 178 ASP A O 1
ATOM 1240 N N . ARG A 1 179 ? 16.586 9.826 -0.278 1.00 95.06 179 ARG A N 1
ATOM 1241 C CA . ARG A 1 179 ? 17.566 8.810 0.115 1.00 95.06 179 ARG A CA 1
ATOM 1242 C C . ARG A 1 179 ? 17.899 8.862 1.608 1.00 95.06 179 ARG A C 1
ATOM 1244 O O . ARG A 1 179 ? 18.205 7.828 2.186 1.00 95.06 179 ARG A O 1
ATOM 1251 N N . THR A 1 180 ? 17.865 10.035 2.233 1.00 92.56 180 THR A N 1
ATOM 1252 C CA . THR A 1 180 ? 18.264 10.196 3.641 1.00 92.56 180 THR A CA 1
ATOM 1253 C C . THR A 1 180 ? 17.364 9.448 4.630 1.00 92.56 180 THR A C 1
ATOM 1255 O O . THR A 1 180 ? 17.795 9.193 5.748 1.00 92.56 180 THR A O 1
ATOM 1258 N N . HIS A 1 181 ? 16.162 9.026 4.222 1.00 89.62 181 HIS A N 1
ATOM 1259 C CA . HIS A 1 181 ? 15.269 8.201 5.051 1.00 89.62 181 HIS A CA 1
ATOM 1260 C C . HIS A 1 181 ? 15.606 6.701 5.035 1.00 89.62 181 HIS A C 1
ATOM 1262 O O . HIS A 1 181 ? 14.942 5.909 5.706 1.00 89.62 181 HIS A O 1
ATOM 1268 N N . PHE A 1 182 ? 16.578 6.282 4.228 1.00 94.12 182 PHE A N 1
ATOM 1269 C CA . PHE A 1 182 ? 16.990 4.889 4.140 1.00 94.12 182 PHE A CA 1
ATOM 1270 C C . PHE A 1 182 ? 18.040 4.583 5.204 1.00 94.12 182 PHE A C 1
ATOM 1272 O O . PHE A 1 182 ? 19.106 5.197 5.233 1.00 94.12 182 PHE A O 1
ATOM 1279 N N . HIS A 1 183 ? 17.736 3.605 6.051 1.00 92.19 183 HIS A N 1
ATOM 1280 C CA . HIS A 1 183 ? 18.674 3.024 7.002 1.00 92.19 183 HIS A CA 1
ATOM 1281 C C . HIS A 1 183 ? 19.652 2.080 6.289 1.00 92.19 183 HIS A C 1
ATOM 1283 O O . HIS A 1 183 ? 20.864 2.178 6.471 1.00 92.19 183 HIS A O 1
ATOM 1289 N N . SER A 1 184 ? 19.130 1.215 5.415 1.00 94.75 184 SER A N 1
ATOM 1290 C CA . SER A 1 184 ? 19.923 0.403 4.488 1.00 94.75 184 SER A CA 1
ATOM 1291 C C . SER A 1 184 ? 19.679 0.893 3.062 1.00 94.75 184 SER A C 1
ATOM 1293 O O . SER A 1 184 ? 18.577 1.324 2.732 1.00 94.75 184 SER A O 1
ATOM 1295 N N . TYR A 1 185 ? 20.699 0.879 2.199 1.00 97.50 185 TYR A N 1
ATOM 1296 C CA . TYR A 1 185 ? 20.522 1.314 0.814 1.00 97.50 185 TYR A CA 1
ATOM 1297 C C . TYR A 1 185 ? 21.431 0.569 -0.154 1.00 97.50 185 TYR A C 1
ATOM 1299 O O . TYR A 1 185 ? 22.658 0.618 -0.041 1.00 97.50 185 TYR A O 1
ATOM 1307 N N . VAL A 1 186 ? 20.823 0.013 -1.195 1.00 97.75 186 VAL A N 1
ATOM 1308 C CA . VAL A 1 186 ? 21.485 -0.550 -2.370 1.00 97.75 186 VAL A CA 1
ATOM 1309 C C . VAL A 1 186 ? 21.100 0.281 -3.591 1.00 97.75 186 VAL A C 1
ATOM 1311 O O . VAL A 1 186 ? 19.920 0.459 -3.890 1.00 97.75 186 VAL A O 1
ATOM 1314 N N . ALA A 1 187 ? 22.100 0.829 -4.286 1.00 97.25 187 ALA A N 1
ATOM 1315 C CA . ALA A 1 187 ? 21.874 1.535 -5.544 1.00 97.25 187 ALA A CA 1
ATOM 1316 C C . ALA A 1 187 ? 21.537 0.537 -6.646 1.00 97.25 187 ALA A C 1
ATOM 1318 O O . ALA A 1 187 ? 22.301 -0.391 -6.896 1.00 97.25 187 ALA A O 1
ATOM 1319 N N . ASP A 1 188 ? 20.385 0.746 -7.269 1.00 93.69 188 ASP A N 1
ATOM 1320 C CA . ASP A 1 188 ? 19.847 -0.089 -8.333 1.00 93.69 188 ASP A CA 1
ATOM 1321 C C . ASP A 1 188 ? 18.796 0.724 -9.094 1.00 93.69 188 ASP A C 1
ATOM 1323 O O . ASP A 1 188 ? 17.748 1.072 -8.550 1.00 93.69 188 ASP A O 1
ATOM 1327 N N . ASP A 1 189 ? 19.097 1.072 -10.339 1.00 92.69 189 ASP A N 1
ATOM 1328 C CA . ASP A 1 189 ? 18.212 1.836 -11.218 1.00 92.69 189 ASP A CA 1
ATOM 1329 C C . ASP A 1 189 ? 17.456 0.957 -12.226 1.00 92.69 189 ASP A C 1
ATOM 1331 O O . ASP A 1 189 ? 16.701 1.467 -13.061 1.00 92.69 189 ASP A O 1
ATOM 1335 N N . SER A 1 190 ? 17.612 -0.369 -12.129 1.00 90.56 190 SER A N 1
ATOM 1336 C CA . SER A 1 190 ? 16.959 -1.329 -13.022 1.00 90.56 190 SER A CA 1
ATOM 1337 C C . SER A 1 190 ? 15.463 -1.491 -12.730 1.00 90.56 190 SER A C 1
ATOM 1339 O O . SER A 1 190 ? 14.680 -1.883 -13.604 1.00 90.56 190 SER A O 1
ATOM 1341 N N . VAL A 1 191 ? 15.043 -1.163 -11.505 1.00 93.62 191 VAL A N 1
ATOM 1342 C CA . VAL A 1 191 ? 13.652 -1.258 -11.067 1.00 93.62 191 VAL A CA 1
ATOM 1343 C C . VAL A 1 191 ? 12.880 0.002 -11.465 1.00 93.62 191 VAL A C 1
ATOM 1345 O O . VAL A 1 191 ? 13.278 1.143 -11.212 1.00 93.62 191 VAL A O 1
ATOM 1348 N N . HIS A 1 192 ? 11.706 -0.200 -12.060 1.00 93.12 192 HIS A N 1
ATOM 1349 C CA . HIS A 1 192 ? 10.787 0.880 -12.404 1.00 93.12 192 HIS A CA 1
ATOM 1350 C C . HIS A 1 192 ? 9.390 0.577 -11.887 1.00 93.12 192 HIS A C 1
ATOM 1352 O O . HIS A 1 192 ? 8.869 -0.526 -12.067 1.00 93.12 192 HIS A O 1
ATOM 1358 N N . VAL A 1 193 ? 8.744 1.590 -11.318 1.00 94.00 193 VAL A N 1
ATOM 1359 C CA . VAL A 1 193 ? 7.366 1.475 -10.840 1.00 94.00 193 VAL A CA 1
ATOM 1360 C C . VAL A 1 193 ? 6.422 1.863 -11.968 1.00 94.00 193 VAL A C 1
ATOM 1362 O O . VAL A 1 193 ? 6.548 2.930 -12.571 1.00 94.00 193 VAL A O 1
ATOM 1365 N N . LYS A 1 194 ? 5.463 0.992 -12.275 1.00 94.00 194 LYS A N 1
ATOM 1366 C CA . LYS A 1 194 ? 4.417 1.288 -13.255 1.00 94.00 194 LYS A CA 1
ATOM 1367 C C . LYS A 1 194 ? 3.358 2.177 -12.611 1.00 94.00 194 LYS A C 1
ATOM 1369 O O . LYS A 1 194 ? 2.789 1.813 -11.588 1.00 94.00 194 LYS A O 1
ATOM 1374 N N . THR A 1 195 ? 3.066 3.314 -13.228 1.00 91.50 195 THR A N 1
ATOM 1375 C CA . THR A 1 195 ? 2.056 4.257 -12.736 1.00 91.50 195 THR A CA 1
ATOM 1376 C C . THR A 1 195 ? 0.711 4.042 -13.436 1.00 91.50 195 THR A C 1
ATOM 1378 O O . THR A 1 195 ? 0.635 3.460 -14.523 1.00 91.50 195 THR A O 1
ATOM 1381 N N . ALA A 1 196 ? -0.376 4.521 -12.822 1.00 87.62 196 ALA A N 1
ATOM 1382 C CA . ALA A 1 196 ? -1.739 4.330 -13.331 1.00 87.62 196 ALA A CA 1
ATOM 1383 C C . ALA A 1 196 ? -1.956 4.911 -14.744 1.00 87.62 196 ALA A C 1
ATOM 1385 O O . ALA A 1 196 ? -2.711 4.359 -15.536 1.00 87.62 196 ALA A O 1
ATOM 1386 N N . ASN A 1 197 ? -1.242 5.980 -15.099 1.00 87.12 197 ASN A N 1
ATOM 1387 C CA . ASN A 1 197 ? -1.283 6.615 -16.421 1.00 87.12 197 ASN A CA 1
ATOM 1388 C C . ASN A 1 197 ? -0.420 5.902 -17.485 1.00 87.12 197 ASN A C 1
ATOM 1390 O O . ASN A 1 197 ? -0.016 6.529 -18.460 1.00 87.12 197 ASN A O 1
ATOM 1394 N N . HIS A 1 198 ? -0.094 4.619 -17.291 1.00 74.75 198 HIS A N 1
ATOM 1395 C CA . HIS A 1 198 ? 0.828 3.840 -18.132 1.00 74.75 198 HIS A CA 1
ATOM 1396 C C . HIS A 1 198 ? 2.267 4.379 -18.197 1.00 74.75 198 HIS A C 1
ATOM 1398 O O . HIS A 1 198 ? 3.073 3.887 -18.990 1.00 74.75 198 HIS A O 1
ATOM 1404 N N . GLY A 1 199 ? 2.604 5.351 -17.349 1.00 90.81 199 GLY A N 1
ATOM 1405 C CA . GLY A 1 199 ? 3.962 5.838 -17.180 1.00 90.81 199 GLY A CA 1
ATOM 1406 C C . GLY A 1 199 ? 4.852 4.853 -16.421 1.00 90.81 199 GLY A C 1
ATOM 1407 O O . GLY A 1 199 ? 4.413 3.833 -15.875 1.00 90.81 199 GLY A O 1
ATOM 1408 N N . ARG A 1 200 ? 6.142 5.184 -16.399 1.00 93.50 200 ARG A N 1
ATOM 1409 C CA . ARG A 1 200 ? 7.142 4.542 -15.549 1.00 93.50 200 ARG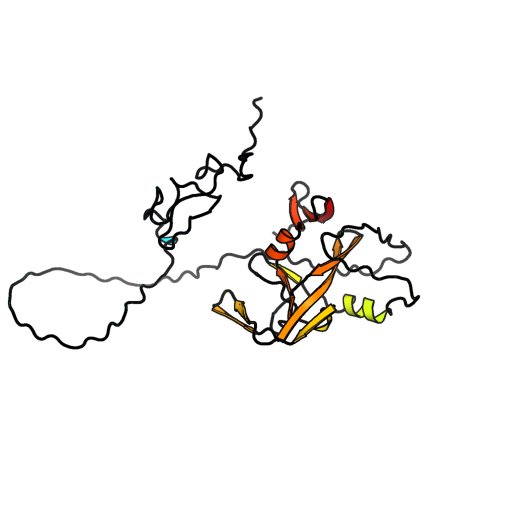 A CA 1
ATOM 1410 C C . ARG A 1 200 ? 7.763 5.604 -14.664 1.00 93.50 200 ARG A C 1
ATOM 1412 O O . ARG A 1 200 ? 8.189 6.645 -15.157 1.00 93.50 200 ARG A O 1
ATOM 1419 N N . LEU A 1 201 ? 7.816 5.318 -13.377 1.00 94.50 201 LEU A N 1
ATOM 1420 C CA . LEU A 1 201 ? 8.532 6.109 -12.399 1.00 94.50 201 LEU A CA 1
ATOM 1421 C C . LEU A 1 201 ? 9.884 5.423 -12.151 1.00 94.50 201 LEU A C 1
ATOM 1423 O O . LEU A 1 201 ? 9.896 4.285 -11.665 1.00 94.50 201 LEU A O 1
ATOM 1427 N N . PRO A 1 202 ? 11.010 6.051 -12.532 1.00 95.75 202 PRO A N 1
ATOM 1428 C CA . PRO A 1 202 ? 12.324 5.486 -12.274 1.00 95.75 202 PRO A CA 1
ATOM 1429 C C . PRO A 1 202 ? 12.596 5.437 -10.772 1.00 95.75 202 PRO A C 1
ATOM 1431 O O . PRO A 1 202 ? 12.225 6.351 -10.029 1.00 95.75 202 PRO A O 1
ATOM 1434 N N . THR A 1 203 ? 13.263 4.371 -10.348 1.00 97.50 203 THR A N 1
ATOM 1435 C CA . THR A 1 203 ? 13.835 4.261 -9.007 1.00 97.50 203 THR A CA 1
ATOM 1436 C C . THR A 1 203 ? 15.353 4.283 -9.133 1.00 97.50 203 THR A C 1
ATOM 1438 O O . THR A 1 203 ? 15.872 3.989 -10.205 1.00 97.50 203 THR A O 1
ATOM 1441 N N . LEU A 1 204 ? 16.058 4.720 -8.091 1.00 97.81 204 LEU A N 1
ATOM 1442 C CA . LEU A 1 204 ? 17.528 4.795 -8.069 1.00 97.81 204 LEU A CA 1
ATOM 1443 C C . LEU A 1 204 ? 18.154 3.808 -7.074 1.00 97.81 204 LEU A C 1
ATOM 1445 O O . LEU A 1 204 ? 19.364 3.829 -6.822 1.00 97.81 204 LEU A O 1
ATOM 1449 N N . GLY A 1 205 ? 17.325 3.015 -6.410 1.00 97.75 205 GLY A N 1
ATOM 1450 C CA . GLY A 1 205 ? 17.761 2.019 -5.453 1.00 97.75 205 GLY A CA 1
ATOM 1451 C C . GLY A 1 205 ? 16.635 1.544 -4.564 1.00 97.75 205 GLY A C 1
ATOM 1452 O O . GLY A 1 205 ? 15.478 1.954 -4.696 1.00 97.75 205 GLY A O 1
ATOM 1453 N N . SER A 1 206 ? 17.007 0.678 -3.638 1.00 98.06 206 SER A N 1
ATOM 1454 C CA . SER A 1 206 ? 16.100 0.105 -2.659 1.00 98.06 206 SER A CA 1
ATOM 1455 C C . SER A 1 206 ? 16.796 -0.102 -1.324 1.00 98.06 206 SER A C 1
ATOM 1457 O O . SER A 1 206 ? 18.021 -0.024 -1.223 1.00 98.06 206 SER A O 1
ATOM 1459 N N . GLY A 1 207 ? 16.007 -0.350 -0.293 1.00 96.94 207 GLY A N 1
ATOM 1460 C CA . GLY A 1 207 ? 16.508 -0.657 1.034 1.00 96.94 207 GLY A CA 1
ATOM 1461 C C . GLY A 1 207 ? 15.438 -0.431 2.078 1.00 96.94 207 GLY A C 1
ATOM 1462 O O . GLY A 1 207 ? 14.259 -0.292 1.750 1.00 96.94 207 GLY A O 1
ATOM 1463 N N . ASP A 1 208 ? 15.845 -0.396 3.330 1.00 95.62 208 ASP A N 1
ATOM 1464 C CA . ASP A 1 208 ? 14.917 -0.321 4.440 1.00 95.62 208 ASP A CA 1
ATOM 1465 C C . ASP A 1 208 ? 14.859 1.096 4.998 1.00 95.62 208 ASP A C 1
ATOM 1467 O O . ASP A 1 208 ? 15.875 1.788 5.102 1.00 95.62 208 ASP A O 1
ATOM 1471 N N . CYS A 1 209 ? 13.657 1.534 5.356 1.00 92.56 209 CYS A N 1
ATOM 1472 C CA . CYS A 1 209 ? 13.403 2.856 5.910 1.00 92.56 209 CYS A CA 1
ATOM 1473 C C . CYS A 1 209 ? 12.887 2.744 7.338 1.00 92.56 209 CYS A C 1
ATOM 1475 O O . CYS A 1 209 ? 12.097 1.856 7.653 1.00 92.56 209 CYS A O 1
ATOM 1477 N N . ILE A 1 210 ? 13.283 3.695 8.179 1.00 86.12 210 ILE A N 1
ATOM 1478 C CA . ILE A 1 210 ? 12.724 3.872 9.518 1.00 86.12 210 ILE A CA 1
ATOM 1479 C C . ILE A 1 210 ? 11.944 5.184 9.506 1.00 86.12 210 ILE A C 1
ATOM 1481 O O . ILE A 1 210 ? 12.483 6.225 9.131 1.00 86.12 210 ILE A O 1
ATOM 1485 N N . ALA A 1 211 ? 10.672 5.137 9.890 1.00 84.56 211 ALA A N 1
ATOM 1486 C CA . ALA A 1 211 ? 9.839 6.321 10.042 1.00 84.56 211 ALA A CA 1
ATOM 1487 C C . ALA A 1 211 ? 9.326 6.431 11.474 1.00 84.56 211 ALA A C 1
ATOM 1489 O O . ALA A 1 211 ? 9.028 5.429 12.116 1.00 84.56 211 ALA A O 1
ATOM 1490 N N . LEU A 1 212 ? 9.159 7.660 11.952 1.00 83.69 212 LEU A N 1
ATOM 1491 C CA . LEU A 1 212 ? 8.479 7.920 13.213 1.00 83.69 212 LEU A CA 1
ATOM 1492 C C . LEU A 1 212 ? 7.002 8.189 12.932 1.00 83.69 212 LEU A C 1
ATOM 1494 O O . LEU A 1 212 ? 6.660 9.150 12.243 1.00 83.69 212 LEU A O 1
ATOM 1498 N N . LEU A 1 213 ? 6.137 7.341 13.474 1.00 83.31 213 LEU A N 1
ATOM 1499 C CA . LEU A 1 213 ? 4.692 7.451 13.380 1.00 83.31 213 LEU A CA 1
ATOM 1500 C C . LEU A 1 213 ? 4.129 7.983 14.704 1.00 83.31 213 LEU A C 1
ATOM 1502 O O . LEU A 1 213 ? 4.061 7.236 15.681 1.00 83.31 213 LEU A O 1
ATOM 1506 N N . PRO A 1 214 ? 3.732 9.262 14.769 1.00 80.50 214 PRO A N 1
ATOM 1507 C CA . PRO A 1 214 ? 3.008 9.775 15.921 1.00 80.50 214 PRO A CA 1
ATOM 1508 C C . PRO A 1 214 ? 1.562 9.261 15.901 1.00 80.50 214 PRO A C 1
ATOM 1510 O O . PRO A 1 214 ? 0.871 9.417 14.892 1.00 80.50 214 PRO A O 1
ATOM 1513 N N . VAL A 1 215 ? 1.096 8.691 17.013 1.00 81.00 215 VAL A N 1
ATOM 1514 C CA . VAL A 1 215 ? -0.311 8.314 17.215 1.00 81.00 215 VAL A CA 1
ATOM 1515 C C . VAL A 1 215 ? -0.764 8.846 18.570 1.00 81.00 215 VAL A C 1
ATOM 1517 O O . VAL A 1 215 ? -0.294 8.413 19.616 1.00 81.00 215 VAL A O 1
ATOM 1520 N N . GLY A 1 216 ? -1.674 9.821 18.563 1.00 81.25 216 GLY A N 1
ATOM 1521 C CA . GLY A 1 216 ? -2.055 10.526 19.790 1.00 81.25 216 GLY A CA 1
ATOM 1522 C C . GLY A 1 216 ? -0.859 11.235 20.439 1.00 81.25 216 GLY A C 1
ATOM 1523 O O . GLY A 1 216 ? -0.309 12.171 19.856 1.00 81.25 216 GLY A O 1
ATOM 1524 N N . HIS A 1 217 ? -0.482 10.807 21.646 1.00 81.31 217 HIS A N 1
ATOM 1525 C CA . HIS A 1 217 ? 0.687 11.319 22.376 1.00 81.31 217 HIS A CA 1
ATOM 1526 C C . HIS A 1 217 ? 1.933 10.441 22.222 1.00 81.31 217 HIS A C 1
ATOM 1528 O O . HIS A 1 217 ? 3.026 10.867 22.597 1.00 81.31 217 HIS A O 1
ATOM 1534 N N . ASP A 1 218 ? 1.773 9.255 21.642 1.00 82.56 218 ASP A N 1
ATOM 1535 C CA . ASP A 1 218 ? 2.826 8.264 21.517 1.00 82.56 218 ASP A CA 1
ATOM 1536 C C . ASP A 1 218 ? 3.532 8.390 20.166 1.00 82.56 218 ASP A C 1
ATOM 1538 O O . ASP A 1 218 ? 2.988 8.903 19.179 1.00 82.56 218 ASP A O 1
ATOM 1542 N N . LYS A 1 219 ? 4.780 7.927 20.119 1.00 84.06 219 LYS A N 1
ATOM 1543 C CA . LYS A 1 219 ? 5.587 7.869 18.901 1.00 84.06 219 LYS A CA 1
ATOM 1544 C C . LYS A 1 219 ? 6.087 6.453 18.713 1.00 84.06 219 LYS A C 1
ATOM 1546 O O . LYS A 1 219 ? 6.763 5.913 19.579 1.00 84.06 219 LYS A O 1
ATOM 1551 N N . PHE A 1 220 ? 5.802 5.898 17.548 1.00 81.69 220 PHE A N 1
ATOM 1552 C CA . PHE A 1 220 ? 6.225 4.561 17.174 1.00 81.69 220 PHE A CA 1
ATOM 1553 C C . PHE A 1 220 ? 7.319 4.666 16.120 1.00 81.69 220 PHE A C 1
ATOM 1555 O O . PHE A 1 220 ? 7.150 5.354 15.114 1.00 81.69 220 PHE A O 1
ATOM 1562 N N . SER A 1 221 ? 8.445 3.993 16.336 1.00 84.31 221 SER A N 1
ATOM 1563 C CA . SER A 1 221 ? 9.418 3.767 15.269 1.00 84.31 221 SER A CA 1
ATOM 1564 C C . SER A 1 221 ? 8.897 2.625 14.404 1.00 84.31 221 SER A C 1
ATOM 1566 O O . SER A 1 221 ? 8.605 1.548 14.911 1.00 84.31 221 SER A O 1
ATOM 1568 N N . VAL A 1 222 ? 8.703 2.869 13.112 1.00 85.25 222 VAL A N 1
ATOM 1569 C CA . VAL A 1 222 ? 8.146 1.905 12.163 1.00 85.25 222 VAL A CA 1
ATOM 1570 C C . VAL A 1 222 ? 9.181 1.623 11.097 1.00 85.25 222 VAL A C 1
ATOM 1572 O O . VAL A 1 222 ? 9.659 2.529 10.416 1.00 85.25 222 VAL A O 1
ATOM 1575 N N . HIS A 1 223 ? 9.500 0.348 10.933 1.00 88.19 223 HIS A N 1
ATOM 1576 C CA . HIS A 1 223 ? 10.445 -0.103 9.932 1.00 88.19 223 HIS A CA 1
ATOM 1577 C C . HIS A 1 223 ? 9.732 -0.647 8.699 1.00 88.19 223 HIS A C 1
ATOM 1579 O O . HIS A 1 223 ? 8.878 -1.535 8.779 1.00 88.19 223 HIS A O 1
ATOM 1585 N N . PHE A 1 224 ? 10.118 -0.123 7.544 1.00 90.69 224 PHE A N 1
ATOM 1586 C CA . PHE A 1 224 ? 9.611 -0.518 6.243 1.00 90.69 224 PHE A CA 1
ATOM 1587 C C . PHE A 1 224 ? 10.729 -1.173 5.445 1.00 90.69 224 PHE A C 1
ATOM 1589 O O . PHE A 1 224 ? 11.643 -0.500 4.969 1.00 90.69 224 PHE A O 1
ATOM 1596 N N . SER A 1 225 ? 10.633 -2.487 5.269 1.00 93.44 225 SER A N 1
ATOM 1597 C CA . SER A 1 225 ? 11.618 -3.252 4.512 1.00 93.44 225 SER A CA 1
ATOM 1598 C C . SER A 1 225 ? 11.377 -3.174 3.005 1.00 93.44 225 SER A C 1
ATOM 1600 O O . SER A 1 225 ? 10.222 -3.245 2.569 1.00 93.44 225 SER A O 1
ATOM 1602 N N . GLY A 1 226 ? 12.445 -3.124 2.206 1.00 94.31 226 GLY A N 1
ATOM 1603 C CA . GLY A 1 226 ? 12.343 -3.204 0.741 1.00 94.31 226 GLY A CA 1
ATOM 1604 C C . GLY A 1 226 ? 11.615 -2.016 0.096 1.00 94.31 226 GLY A C 1
ATOM 1605 O O . GLY A 1 226 ? 10.877 -2.179 -0.880 1.00 94.31 226 GLY A O 1
ATOM 1606 N N . CYS A 1 227 ? 11.796 -0.823 0.656 1.00 96.75 227 CYS A N 1
ATOM 1607 C CA . CYS A 1 227 ? 11.343 0.433 0.076 1.00 96.75 227 CYS A CA 1
ATOM 1608 C C . CYS A 1 227 ? 12.110 0.747 -1.213 1.00 96.75 227 CYS A C 1
ATOM 1610 O O . CYS A 1 227 ? 13.279 0.391 -1.359 1.00 96.75 227 CYS A O 1
ATOM 1612 N N . LEU A 1 228 ? 11.467 1.457 -2.140 1.00 97.88 228 LEU A N 1
ATOM 1613 C CA . LEU A 1 228 ? 12.077 1.912 -3.389 1.00 97.88 228 LEU A CA 1
ATOM 1614 C C . LEU A 1 228 ? 12.363 3.411 -3.327 1.00 97.88 228 LEU A C 1
ATOM 1616 O O . LEU A 1 228 ? 11.484 4.211 -2.998 1.00 97.88 228 LEU A O 1
ATOM 1620 N N . HIS A 1 229 ? 13.582 3.805 -3.685 1.00 97.88 229 HIS A N 1
ATOM 1621 C CA . HIS A 1 229 ? 13.981 5.206 -3.749 1.00 97.88 229 HIS A CA 1
ATOM 1622 C C . HIS A 1 229 ? 13.563 5.812 -5.089 1.00 97.88 229 HIS A C 1
ATOM 1624 O O . HIS A 1 229 ? 14.160 5.529 -6.127 1.00 97.88 229 HIS A O 1
ATOM 1630 N N . ALA A 1 230 ? 12.541 6.663 -5.064 1.00 96.75 230 ALA A N 1
ATOM 1631 C CA . ALA A 1 230 ? 11.947 7.286 -6.241 1.00 96.75 230 ALA A CA 1
ATOM 1632 C C . ALA A 1 230 ? 11.945 8.822 -6.093 1.00 96.75 230 ALA A C 1
ATOM 1634 O O . ALA A 1 230 ? 10.918 9.410 -5.745 1.00 96.75 230 ALA A O 1
ATOM 1635 N N . PRO A 1 231 ? 13.067 9.512 -6.370 1.00 95.44 231 PRO A N 1
ATOM 1636 C CA . PRO A 1 231 ? 13.193 10.955 -6.119 1.00 95.44 231 PRO A CA 1
ATOM 1637 C C . PRO A 1 231 ? 12.240 11.818 -6.955 1.00 95.44 231 PRO A C 1
ATOM 1639 O O . PRO A 1 231 ? 11.851 12.915 -6.539 1.00 95.44 231 PRO A O 1
ATOM 1642 N N . SER A 1 232 ? 11.823 11.306 -8.115 1.00 93.44 232 SER A N 1
ATOM 1643 C CA . SER A 1 232 ? 10.848 11.946 -9.000 1.00 93.44 232 SER A CA 1
ATOM 1644 C C . SER A 1 232 ? 9.388 11.732 -8.577 1.00 93.44 232 SER A C 1
ATOM 1646 O O . SER A 1 232 ? 8.502 12.312 -9.203 1.00 93.44 232 SER A O 1
ATOM 1648 N N . ALA A 1 233 ? 9.103 10.914 -7.553 1.00 91.31 233 ALA A N 1
ATOM 1649 C CA . ALA A 1 233 ? 7.742 10.762 -7.032 1.00 91.31 233 ALA A CA 1
ATOM 1650 C C . ALA A 1 233 ? 7.255 12.091 -6.435 1.00 91.31 233 ALA A C 1
ATOM 1652 O O . ALA A 1 233 ? 8.062 12.865 -5.939 1.00 91.31 233 ALA A O 1
ATOM 1653 N N . MET A 1 234 ? 5.951 12.381 -6.454 1.00 88.00 234 MET A N 1
ATOM 1654 C CA . MET A 1 234 ? 5.423 13.641 -5.898 1.00 88.00 234 MET A CA 1
ATOM 1655 C C . MET A 1 234 ? 5.336 13.650 -4.367 1.00 88.00 234 MET A C 1
ATOM 1657 O O . MET A 1 234 ? 5.433 14.706 -3.748 1.00 88.00 234 MET A O 1
ATOM 1661 N N . LEU A 1 235 ? 5.184 12.490 -3.747 1.00 90.38 235 LEU A N 1
ATOM 1662 C CA . LEU A 1 235 ? 5.131 12.310 -2.299 1.00 90.38 235 LEU A CA 1
ATOM 1663 C C . LEU A 1 235 ? 5.651 10.913 -1.951 1.00 90.38 235 LEU A C 1
ATOM 1665 O O . LEU A 1 235 ? 5.839 10.089 -2.851 1.00 90.38 235 LEU A O 1
ATOM 1669 N N . ASN A 1 236 ? 5.897 10.662 -0.668 1.00 92.81 236 ASN A N 1
ATOM 1670 C CA . ASN A 1 236 ? 6.180 9.306 -0.213 1.00 92.81 236 ASN A CA 1
ATOM 1671 C C . ASN A 1 236 ? 4.875 8.503 -0.254 1.00 92.81 236 ASN A C 1
ATOM 1673 O O . ASN A 1 236 ? 3.840 8.982 0.213 1.00 92.81 236 ASN A O 1
ATOM 1677 N N . LEU A 1 237 ? 4.913 7.293 -0.799 1.00 93.62 237 LEU A N 1
ATOM 1678 C CA . LEU A 1 237 ? 3.760 6.394 -0.824 1.00 93.62 237 LEU A CA 1
ATOM 1679 C C . LEU A 1 237 ? 4.062 5.204 0.070 1.00 93.62 237 LEU A C 1
ATOM 1681 O O . LEU A 1 237 ? 5.051 4.516 -0.153 1.00 93.62 237 LEU A O 1
ATOM 1685 N N . LEU A 1 238 ? 3.222 4.952 1.065 1.00 93.06 238 LEU A N 1
ATOM 1686 C CA . LEU A 1 238 ? 3.330 3.783 1.929 1.00 93.06 238 LEU A CA 1
ATOM 1687 C C . LEU A 1 238 ? 2.371 2.711 1.413 1.00 93.06 238 LEU A C 1
ATOM 1689 O O . LEU A 1 238 ? 1.168 2.952 1.304 1.00 93.06 238 LEU A O 1
ATOM 1693 N N . SER A 1 239 ? 2.905 1.534 1.092 1.00 93.88 239 SER A N 1
ATOM 1694 C CA . SER A 1 239 ? 2.103 0.416 0.590 1.00 93.88 239 SER A CA 1
ATOM 1695 C C . SER A 1 239 ? 1.231 -0.166 1.698 1.00 93.88 239 SER A C 1
ATOM 1697 O O . SER A 1 239 ? 1.733 -0.853 2.592 1.00 93.88 239 SER A O 1
ATOM 1699 N N . ILE A 1 240 ? -0.087 0.044 1.610 1.00 90.88 240 ILE A N 1
ATOM 1700 C CA . ILE A 1 240 ? -1.038 -0.575 2.549 1.00 90.88 240 ILE A CA 1
ATOM 1701 C C . ILE A 1 240 ? -0.958 -2.101 2.446 1.00 90.88 240 ILE A C 1
ATOM 1703 O O . ILE A 1 240 ? -0.983 -2.780 3.467 1.00 90.88 240 ILE A O 1
ATOM 1707 N N . GLY A 1 241 ? -0.797 -2.653 1.238 1.00 91.00 241 GLY A N 1
ATOM 1708 C CA . GLY A 1 241 ? -0.658 -4.100 1.051 1.00 91.00 241 GLY A CA 1
ATOM 1709 C C . GLY A 1 241 ? 0.544 -4.676 1.806 1.00 91.00 241 GLY A C 1
ATOM 1710 O O . GLY A 1 241 ? 0.427 -5.717 2.452 1.00 91.00 241 GLY A O 1
ATOM 1711 N N . SER A 1 242 ? 1.679 -3.971 1.788 1.00 90.50 242 SER A N 1
ATOM 1712 C CA . SER A 1 242 ? 2.878 -4.369 2.534 1.00 90.50 242 SER A CA 1
ATOM 1713 C C . SER A 1 242 ? 2.686 -4.245 4.046 1.00 90.50 242 SER A C 1
ATOM 1715 O O . SER A 1 242 ? 3.132 -5.120 4.783 1.00 90.50 242 SER A O 1
ATOM 1717 N N . MET A 1 243 ? 2.000 -3.197 4.509 1.00 90.56 243 MET A N 1
ATOM 1718 C CA . MET A 1 243 ? 1.671 -3.024 5.927 1.00 90.56 243 MET A CA 1
ATOM 1719 C C . MET A 1 243 ? 0.733 -4.136 6.420 1.00 90.56 243 MET A C 1
ATOM 1721 O O . MET A 1 243 ? 1.030 -4.801 7.410 1.00 90.56 243 MET A O 1
ATOM 1725 N N . VAL A 1 244 ? -0.354 -4.418 5.700 1.00 91.25 244 VAL A N 1
ATOM 1726 C CA . VAL A 1 244 ? -1.315 -5.473 6.066 1.00 91.25 244 VAL A CA 1
ATOM 1727 C C . VAL A 1 244 ? -0.653 -6.850 6.102 1.00 91.25 244 VAL A C 1
ATOM 1729 O O . VAL A 1 244 ? -0.880 -7.616 7.035 1.00 91.25 244 VAL A O 1
ATOM 1732 N N . ALA A 1 245 ? 0.241 -7.154 5.155 1.00 88.75 245 ALA A N 1
ATOM 1733 C CA . ALA A 1 245 ? 1.009 -8.404 5.158 1.00 88.75 245 ALA A CA 1
ATOM 1734 C C . ALA A 1 245 ? 1.914 -8.574 6.397 1.00 88.75 245 ALA A C 1
ATOM 1736 O O . ALA A 1 245 ? 2.362 -9.682 6.687 1.00 88.75 245 ALA A O 1
ATOM 1737 N N . LYS A 1 246 ? 2.187 -7.485 7.122 1.00 88.62 246 LYS A N 1
ATOM 1738 C CA . LYS A 1 246 ? 2.934 -7.465 8.384 1.00 88.62 246 LYS A CA 1
ATOM 1739 C C . LYS A 1 246 ? 2.030 -7.366 9.616 1.00 88.62 246 LYS A C 1
ATOM 1741 O O . LYS A 1 246 ? 2.549 -7.206 10.707 1.00 88.62 246 LYS A O 1
ATOM 1746 N N . GLY A 1 247 ? 0.710 -7.477 9.463 1.00 90.56 247 GLY A N 1
ATOM 1747 C CA . GLY A 1 247 ? -0.240 -7.460 10.579 1.00 90.56 247 GLY A CA 1
ATOM 1748 C C . GLY A 1 247 ? -0.723 -6.067 10.984 1.00 90.56 247 GLY A C 1
ATOM 1749 O O . GLY A 1 247 ? -1.268 -5.916 12.073 1.00 90.56 247 GLY A O 1
ATOM 1750 N N . TRP A 1 248 ? -0.523 -5.050 10.142 1.00 90.69 248 TRP A N 1
ATOM 1751 C CA . TRP A 1 248 ? -1.099 -3.723 10.364 1.00 90.69 248 TRP A CA 1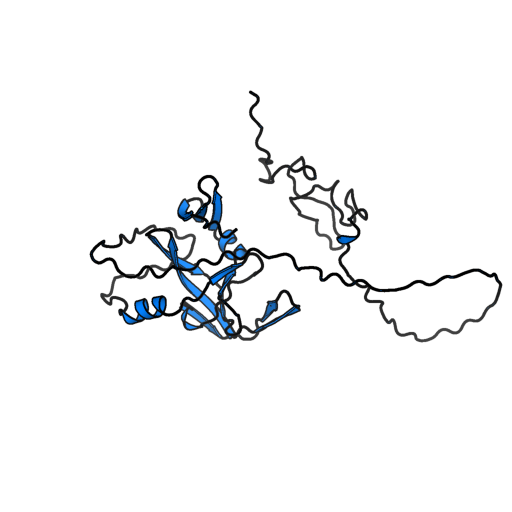
ATOM 1752 C C . TRP A 1 248 ? -2.543 -3.643 9.868 1.00 90.69 248 TRP A C 1
ATOM 1754 O O . TRP A 1 248 ? -2.877 -4.171 8.808 1.00 90.69 248 TRP A O 1
ATOM 1764 N N . GLU A 1 249 ? -3.371 -2.882 10.574 1.00 92.12 249 GLU A N 1
ATOM 1765 C CA . GLU A 1 249 ? -4.748 -2.572 10.188 1.00 92.12 249 GLU A CA 1
ATOM 1766 C C . GLU A 1 249 ? -5.049 -1.086 10.483 1.00 92.12 249 GLU A C 1
ATOM 1768 O O . GLU A 1 249 ? -4.576 -0.542 11.480 1.00 92.12 249 GLU A O 1
ATOM 1773 N N . CYS A 1 250 ? -5.844 -0.413 9.638 1.00 87.19 250 CYS A N 1
ATOM 1774 C CA . CYS A 1 250 ? -6.550 0.826 10.017 1.00 87.19 250 CYS A CA 1
ATOM 1775 C C . CYS A 1 250 ? -8.043 0.526 10.010 1.00 87.19 250 CYS A C 1
ATOM 1777 O O . CYS A 1 250 ? -8.633 0.229 8.966 1.00 87.19 250 CYS A O 1
ATOM 1779 N N . ASN A 1 251 ? -8.641 0.626 11.189 1.00 91.56 251 ASN A N 1
ATOM 1780 C CA . ASN A 1 251 ? -10.042 0.350 11.429 1.00 91.56 251 ASN A CA 1
ATOM 1781 C C . ASN A 1 251 ? -10.808 1.670 11.499 1.00 91.56 251 ASN A C 1
ATOM 1783 O O . ASN A 1 251 ? -10.553 2.521 12.352 1.00 91.56 251 ASN A O 1
ATOM 1787 N N . PHE A 1 252 ? -11.765 1.855 10.591 1.00 88.50 252 PHE A N 1
ATOM 1788 C CA . PHE A 1 252 ? -12.655 3.013 10.610 1.00 88.50 252 PHE A CA 1
ATOM 1789 C C . PHE A 1 252 ? -13.819 2.746 11.561 1.00 88.50 252 PHE A C 1
ATOM 1791 O O . PHE A 1 252 ? -14.713 1.947 11.276 1.00 88.50 252 PHE A O 1
ATOM 1798 N N . CYS A 1 253 ? -13.812 3.439 12.692 1.00 90.19 253 CYS A N 1
ATOM 1799 C CA . CYS A 1 253 ? -14.787 3.271 13.758 1.00 90.19 253 CYS A CA 1
ATOM 1800 C C . CYS A 1 253 ? -15.775 4.443 13.776 1.00 90.19 253 CYS A C 1
ATOM 1802 O O . CYS A 1 253 ? -15.397 5.603 13.601 1.00 90.19 253 CYS A O 1
ATOM 1804 N N . GLY A 1 254 ? -17.053 4.143 14.013 1.00 89.88 254 GLY A N 1
ATOM 1805 C CA . GLY A 1 254 ? -18.102 5.151 14.176 1.00 89.88 254 GLY A CA 1
ATOM 1806 C C . GLY A 1 254 ? -18.196 5.714 15.602 1.00 89.88 254 GLY A C 1
ATOM 1807 O O . GLY A 1 254 ? -17.735 5.092 16.558 1.00 89.88 254 GLY A O 1
ATOM 1808 N N . ALA A 1 255 ? -18.854 6.876 15.712 1.00 85.88 255 ALA A N 1
ATOM 1809 C CA . ALA A 1 255 ? -19.365 7.501 16.942 1.00 85.88 255 ALA A CA 1
ATOM 1810 C C . ALA A 1 255 ? -18.387 7.587 18.152 1.00 85.88 255 ALA A C 1
ATOM 1812 O O . ALA A 1 255 ? -18.535 6.825 19.107 1.00 85.88 255 ALA A O 1
ATOM 1813 N N . PRO A 1 256 ? -17.441 8.553 18.175 1.00 87.94 256 PRO A N 1
ATOM 1814 C CA . PRO A 1 256 ? -17.148 9.517 17.114 1.00 87.94 256 PRO A CA 1
ATOM 1815 C C . PRO A 1 256 ? -16.369 8.865 15.957 1.00 87.94 256 PRO A C 1
ATOM 1817 O O . PRO A 1 256 ? -15.647 7.889 16.190 1.00 87.94 256 PRO A O 1
ATOM 1820 N N . PRO A 1 257 ? -16.504 9.383 14.718 1.00 87.69 257 PRO A N 1
ATOM 1821 C CA . PRO A 1 257 ? -15.705 8.934 13.582 1.00 87.69 257 PRO A CA 1
ATOM 1822 C C . PRO A 1 257 ? -14.204 9.017 13.889 1.00 87.69 257 PRO A C 1
ATOM 1824 O O . PRO A 1 257 ? -13.681 10.095 14.175 1.00 87.69 257 PRO A O 1
ATOM 1827 N N . ARG A 1 258 ? -13.509 7.881 13.836 1.00 89.19 258 ARG A N 1
ATOM 1828 C CA . ARG A 1 258 ? -12.058 7.781 14.065 1.00 89.19 258 ARG A CA 1
ATOM 1829 C C . ARG A 1 258 ? -11.437 6.700 13.174 1.00 89.19 258 ARG A C 1
ATOM 1831 O O . ARG A 1 258 ? -12.121 5.726 12.869 1.00 89.19 258 ARG A O 1
ATOM 1838 N N . CYS A 1 259 ? -10.172 6.849 12.773 1.00 87.31 259 CYS A N 1
ATOM 1839 C CA . CYS A 1 259 ? -9.351 5.700 12.350 1.00 87.31 259 CYS A CA 1
ATOM 1840 C C . CYS A 1 259 ? -8.550 5.249 13.568 1.00 87.31 259 CYS A C 1
ATOM 1842 O O . CYS A 1 259 ? -7.857 6.048 14.199 1.00 87.31 259 CYS A O 1
ATOM 1844 N N . GLU A 1 260 ? -8.689 3.979 13.907 1.00 91.00 260 GLU A N 1
ATOM 1845 C CA . GLU A 1 260 ? -7.868 3.281 14.881 1.00 91.00 260 GLU A CA 1
ATOM 1846 C C . GLU A 1 260 ? -6.773 2.526 14.139 1.00 91.00 260 GLU A C 1
ATOM 1848 O O . GLU A 1 260 ? -7.055 1.795 13.190 1.00 91.00 260 GLU A O 1
ATOM 1853 N N . LEU A 1 261 ? -5.529 2.724 14.557 1.00 89.31 261 LEU A N 1
ATOM 1854 C CA . LEU A 1 261 ? -4.393 1.989 14.034 1.00 89.31 261 LEU A CA 1
ATOM 1855 C C . LEU A 1 261 ? -4.145 0.778 14.928 1.00 89.31 261 LEU A C 1
ATOM 1857 O O . LEU A 1 261 ? -3.992 0.918 16.143 1.00 89.31 261 LEU A O 1
ATOM 1861 N N . VAL A 1 262 ? -4.099 -0.399 14.322 1.00 90.94 262 VAL A N 1
ATOM 1862 C CA . VAL A 1 262 ? -3.897 -1.673 15.011 1.00 90.94 262 VAL A CA 1
ATOM 1863 C C . VAL A 1 262 ? -2.685 -2.361 14.409 1.00 90.94 262 VAL A C 1
ATOM 1865 O O . VAL A 1 262 ? -2.456 -2.312 13.199 1.00 90.94 262 VAL A O 1
ATOM 1868 N N . TYR A 1 263 ? -1.906 -3.011 15.260 1.00 89.88 263 TYR A N 1
ATOM 1869 C CA . TYR A 1 263 ? -0.770 -3.811 14.851 1.00 89.88 263 TYR A CA 1
ATOM 1870 C C . TYR A 1 263 ? -0.797 -5.150 15.588 1.00 89.88 263 TYR A C 1
ATOM 1872 O O . TYR A 1 263 ? -0.851 -5.184 16.814 1.00 89.88 263 TYR A O 1
ATOM 1880 N N . CYS A 1 264 ? -0.813 -6.261 14.848 1.00 91.19 264 CYS A N 1
ATOM 1881 C CA . CYS A 1 264 ? -0.918 -7.616 15.401 1.00 91.19 264 CYS A CA 1
ATOM 1882 C C . CYS A 1 264 ? -2.073 -7.759 16.413 1.00 91.19 264 CYS A C 1
ATOM 1884 O O . CYS A 1 264 ? -1.898 -8.287 17.511 1.00 91.19 264 CYS A O 1
ATOM 1886 N N . ALA A 1 265 ? -3.256 -7.253 16.041 1.00 89.94 265 ALA A N 1
ATOM 1887 C CA . ALA A 1 265 ? -4.464 -7.186 16.874 1.00 89.94 265 ALA A CA 1
ATOM 1888 C C . ALA A 1 265 ? -4.348 -6.338 18.162 1.00 89.94 265 ALA A C 1
ATOM 1890 O O . ALA A 1 265 ? -5.277 -6.334 18.970 1.00 89.94 265 ALA A O 1
ATOM 1891 N N . GLN A 1 266 ? -3.251 -5.597 18.353 1.00 88.94 266 GLN A N 1
ATOM 1892 C CA . GLN A 1 266 ? -3.083 -4.635 19.442 1.00 88.94 266 GLN A CA 1
ATOM 1893 C C . GLN A 1 266 ? -3.381 -3.213 18.945 1.00 88.94 266 GLN A C 1
ATOM 1895 O O . GLN A 1 266 ? -2.718 -2.741 18.015 1.00 88.94 266 GLN A O 1
ATOM 1900 N N . PRO A 1 267 ? -4.369 -2.509 19.523 1.00 90.56 267 PRO A N 1
ATOM 1901 C CA . PRO A 1 267 ? -4.611 -1.107 19.206 1.00 90.56 267 PRO A CA 1
ATOM 1902 C C . PRO A 1 267 ? -3.423 -0.247 19.644 1.00 90.56 267 PRO A C 1
ATOM 1904 O O . PRO A 1 267 ? -3.057 -0.248 20.816 1.00 90.56 267 PRO A O 1
ATOM 1907 N N . LEU A 1 268 ? -2.844 0.505 18.709 1.00 87.25 268 LEU A N 1
ATOM 1908 C CA . LEU A 1 268 ? -1.752 1.448 18.982 1.00 87.25 268 LEU A CA 1
ATOM 1909 C C . LEU A 1 268 ? -2.271 2.853 19.301 1.00 87.25 268 LEU A C 1
ATOM 1911 O O . LEU A 1 268 ? -1.591 3.648 19.936 1.00 87.25 268 LEU A O 1
ATOM 1915 N N . GLY A 1 269 ? -3.481 3.170 18.846 1.00 88.12 269 GLY A N 1
ATOM 1916 C CA . GLY A 1 269 ? -4.145 4.432 19.130 1.00 88.12 269 GLY A CA 1
ATOM 1917 C C . GLY A 1 269 ? -5.134 4.806 18.038 1.00 88.12 269 GLY A C 1
ATOM 1918 O O . GLY A 1 269 ? -5.359 4.061 17.084 1.00 88.12 269 GLY A O 1
ATOM 1919 N N . SER A 1 270 ? -5.762 5.971 18.176 1.00 88.31 270 SER A N 1
ATOM 1920 C CA . SER A 1 270 ? -6.758 6.427 17.210 1.00 88.31 270 SER A CA 1
ATOM 1921 C C . SER A 1 270 ? -6.686 7.924 16.957 1.00 88.31 270 SER A C 1
ATOM 1923 O O . SER A 1 270 ? -6.327 8.708 17.834 1.00 88.31 270 SER A O 1
ATOM 1925 N N . HIS A 1 271 ? -7.064 8.313 15.743 1.00 82.06 271 HIS A N 1
ATOM 1926 C CA . HIS A 1 271 ? -7.221 9.701 15.337 1.00 82.06 271 HIS A CA 1
ATOM 1927 C C . HIS A 1 271 ? -8.670 9.969 14.954 1.00 82.06 271 HIS A C 1
ATOM 1929 O O . HIS A 1 271 ? -9.262 9.234 14.160 1.00 82.06 271 HIS A O 1
ATOM 1935 N N . LEU A 1 272 ? -9.234 11.048 15.502 1.00 85.62 272 LEU A N 1
ATOM 1936 C CA . LEU A 1 272 ? -10.545 11.540 15.093 1.00 85.62 272 LEU A CA 1
ATOM 1937 C C . LEU A 1 272 ? -10.499 11.928 13.616 1.00 85.62 272 LEU A C 1
ATOM 1939 O O . LEU A 1 272 ? -9.623 12.682 13.187 1.00 85.62 272 LEU A O 1
ATOM 1943 N N . LEU A 1 273 ? -11.456 11.421 12.844 1.00 79.56 273 LEU A N 1
ATOM 1944 C CA . LEU A 1 273 ? -11.612 11.834 11.459 1.00 79.56 273 LEU A CA 1
ATOM 1945 C C . LEU A 1 273 ? -12.189 13.246 11.473 1.00 79.56 273 LEU A C 1
ATOM 1947 O O . LEU A 1 273 ? -13.279 13.483 11.994 1.00 79.56 273 LEU A O 1
ATOM 1951 N N . GLN A 1 274 ? -11.441 14.195 10.921 1.00 76.12 274 GLN A N 1
ATOM 1952 C CA . GLN A 1 274 ? -11.956 15.538 10.709 1.00 76.12 274 GLN A CA 1
ATOM 1953 C C . GLN A 1 274 ? -12.991 15.474 9.585 1.00 76.12 274 GLN A C 1
ATOM 1955 O O . GLN A 1 274 ? -12.704 14.979 8.492 1.00 76.12 274 GLN A O 1
ATOM 1960 N N . ASN A 1 275 ? -14.205 15.949 9.867 1.00 58.00 275 ASN A N 1
ATOM 1961 C CA . ASN A 1 275 ? -15.256 16.094 8.866 1.00 58.00 275 ASN A CA 1
ATOM 1962 C C . ASN A 1 275 ? -14.824 17.169 7.859 1.00 58.00 275 ASN A C 1
ATOM 1964 O O . ASN A 1 275 ? -15.109 18.344 8.054 1.00 58.00 275 ASN A O 1
ATOM 1968 N N . ASN A 1 276 ? -14.123 16.764 6.803 1.00 47.94 276 ASN A N 1
ATOM 1969 C CA . ASN A 1 276 ? -13.771 17.622 5.669 1.00 47.94 276 ASN A CA 1
ATOM 1970 C C . ASN A 1 276 ? -14.800 17.487 4.530 1.00 47.94 276 ASN A C 1
ATOM 1972 O O . ASN A 1 276 ? -14.419 17.466 3.361 1.00 47.94 276 ASN A O 1
ATOM 1976 N N . LEU A 1 277 ? -16.083 17.316 4.876 1.00 40.75 277 LEU A N 1
ATOM 1977 C CA . LEU A 1 277 ? -17.180 17.354 3.904 1.00 40.75 277 LEU A CA 1
ATOM 1978 C C . LEU A 1 277 ? -17.523 18.800 3.548 1.00 40.75 277 LEU A C 1
ATOM 1980 O O . LEU A 1 277 ? -17.680 19.603 4.496 1.00 40.75 277 LEU A O 1
#

Secondary structure (DSSP, 8-state):
------SB-TTT-PBPBTTBTT------B-TTS-B---SSS-STT--STTSTTTT---GGGS-----------------------------------------PPP----------------------------TTS-PPP----S--PPPHHHHHHHHS----EEEESS-SS-EES-GGGBSS-EE--S-EEEPTTS-EEE--EEEEEEEEEEETTEEEEEEEEEEEE-TTSSSEEEEHHHHHTTTEEEEEETTTTEEEEEETTEEEEEEEPP---

Sequence (277 aa):
TSRQTTNVNPATGLCCTKNNPSGIYCDTPLDNGSVCGAGSHDCAHCFKPGGGMAGQQPAHWKPFWRSKTGASDSSGSTGSGSSGSANLAVGAPASGSSSSTPQQSPLVAAAVVTAVPTSSVSSQGAWSTQEYDLSCASVAELDDTDGCCPSDDVLACLSVRSYSSLLDSGTSHTLVRDRTHFHSYVADDSVHVKTANHGRLPTLGSGDCIALLPVGHDKFSVHFSGCLHAPSAMLNLLSIGSMVAKGWECNFCGAPPRCELVYCAQPLGSHLLQNNL

Foldseek 3Di:
DDDPDQQAQPVQRAGQDPQRNNQDFAQQADPVRGGPRDRHHHQCNDCGPRGVNPPVPPPVPPPPPPPPPDPPDDDDDDDDDDDDDDDDDDDDDDDDDDDDDPDDDDDDDWDWPFDDPDDDDDDDDDQPPDDDPDPLFPQDDPPCPDPDDPPVVVVVVLVPDPQTETADQPFPAWEDQDPVQAPDWDFDQPDWGQDPVRDTQTFGTWAKGWDWDDAPSDTDTGIGGTHTHGNVDPGTYDHPVSCVVSQWDFDQDVDPTWTFIDGVNHTPHIDGDDPPD